Protein AF-A0A8J5MRP4-F1 (afdb_monomer_lite)

Secondary structure (DSSP, 8-state):
--HHHHHHHHHHHHH-PPP----HHHHHHHHHHHHHHHHHHHHT--TT--S-GGGPPPHHHHHHHHHHHT-SSS--TTSTTSTTHHHHHHHHHHHHHHHHHHHHHHTTPPPPPPP-TT-SSGGGSS-TTTS----GGGTTS-HHHHHHHHHS--------TT-HHHHHHHHHHHHHHHHT-SGGGT-

Sequence (187 aa):
MIVPLLHQWTKANALFKPPVINQCRTIELKLTKLWHKAVREKNNSHIDCGCPREKKIPVLELEFIKAQRTKAEGQGSMQMGSIDYSETKKQIANAKKREQIREREQKKKMKIPPINVNATKLSELVDLSLEVLEPPLTTSLTSQELRNLKETPMQVPKWLSHTQSVERCVKMVTEAAGHVYSHERRE

Structure (mmCIF, N/CA/C/O backbone):
data_AF-A0A8J5MRP4-F1
#
_entry.id   AF-A0A8J5MRP4-F1
#
loop_
_atom_site.group_PDB
_atom_site.id
_atom_site.type_symbol
_atom_site.label_atom_id
_atom_site.label_alt_id
_atom_site.label_comp_id
_atom_site.label_asym_id
_atom_site.label_entity_id
_atom_site.label_seq_id
_atom_site.pdbx_PDB_ins_code
_atom_site.Cartn_x
_atom_site.Cartn_y
_atom_site.Cartn_z
_atom_site.occupancy
_atom_site.B_iso_or_equiv
_atom_site.auth_seq_id
_atom_site.auth_comp_id
_atom_site.auth_asym_id
_atom_site.auth_atom_id
_atom_site.pdbx_PDB_model_num
ATOM 1 N N . MET A 1 1 ? 28.671 67.606 -38.713 1.00 53.88 1 MET A N 1
ATOM 2 C CA . MET A 1 1 ? 28.100 66.779 -39.804 1.00 53.88 1 MET A CA 1
ATOM 3 C C . MET A 1 1 ? 28.978 65.546 -40.087 1.00 53.88 1 MET A C 1
ATOM 5 O O .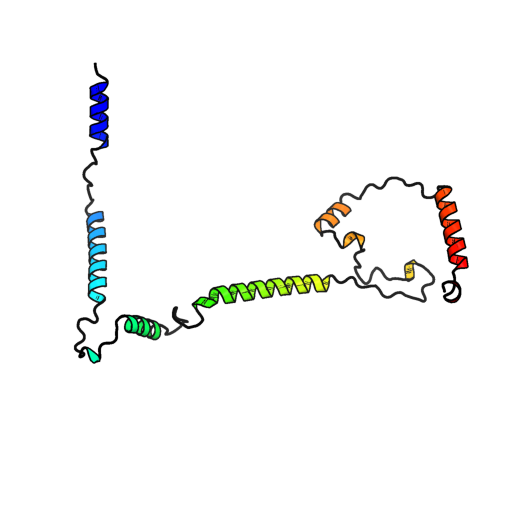 MET A 1 1 ? 29.496 65.416 -41.182 1.00 53.88 1 MET A O 1
ATOM 9 N N . ILE A 1 2 ? 29.187 64.647 -39.113 1.00 56.72 2 ILE A N 1
ATOM 10 C CA . ILE A 1 2 ? 30.059 63.449 -39.279 1.00 56.72 2 ILE A CA 1
ATOM 11 C C . ILE A 1 2 ? 29.260 62.136 -39.124 1.00 56.72 2 ILE A C 1
ATOM 13 O O . ILE A 1 2 ? 29.598 61.106 -39.700 1.00 56.72 2 ILE A O 1
ATOM 17 N N . VAL A 1 3 ? 28.128 62.191 -38.419 1.00 60.16 3 VAL A N 1
ATOM 18 C CA . VAL A 1 3 ? 27.268 61.040 -38.093 1.00 60.16 3 VAL A CA 1
ATOM 19 C C . VAL A 1 3 ? 26.631 60.337 -39.313 1.00 60.16 3 VAL A C 1
ATOM 21 O O . VAL A 1 3 ? 26.595 59.105 -39.311 1.00 60.16 3 VAL A O 1
ATOM 24 N N . PRO A 1 4 ? 26.176 61.032 -40.382 1.00 70.31 4 PRO A N 1
ATOM 25 C CA . PRO A 1 4 ? 25.504 60.361 -41.505 1.00 70.31 4 PRO A CA 1
ATOM 26 C C . PRO A 1 4 ? 26.438 59.448 -42.311 1.00 70.31 4 PRO A C 1
ATOM 28 O O . PRO A 1 4 ? 26.038 58.368 -42.743 1.00 70.31 4 PRO A O 1
ATOM 31 N N . LEU A 1 5 ? 27.698 59.866 -42.470 1.00 70.69 5 LEU A N 1
ATOM 32 C CA . LEU A 1 5 ? 28.721 59.135 -43.221 1.00 70.69 5 LEU A CA 1
ATOM 33 C C . LEU A 1 5 ? 29.123 57.841 -42.510 1.00 70.69 5 LEU A C 1
ATOM 35 O O . LEU A 1 5 ? 29.245 56.802 -43.152 1.00 70.69 5 LEU A O 1
ATOM 39 N N . LEU A 1 6 ? 29.246 57.874 -41.179 1.00 75.38 6 LEU A N 1
ATOM 40 C CA . LEU A 1 6 ? 29.565 56.684 -40.390 1.00 75.38 6 LEU A CA 1
ATOM 41 C C . LEU A 1 6 ? 28.430 55.647 -40.440 1.00 75.38 6 LEU A C 1
ATOM 43 O O . LEU A 1 6 ? 28.687 54.445 -40.525 1.00 75.38 6 LEU A O 1
ATOM 47 N N . HIS A 1 7 ? 27.175 56.107 -40.446 1.00 79.88 7 HIS A N 1
ATOM 48 C CA . HIS A 1 7 ? 26.009 55.232 -40.581 1.00 79.88 7 HIS A CA 1
ATOM 49 C C . HIS A 1 7 ? 25.913 54.593 -41.977 1.00 79.88 7 HIS A C 1
ATOM 51 O O . HIS A 1 7 ? 25.643 53.400 -42.104 1.00 79.88 7 HIS A O 1
ATOM 57 N N . GLN A 1 8 ? 26.190 55.353 -43.041 1.00 78.06 8 GLN A N 1
ATOM 58 C CA . GLN A 1 8 ? 26.244 54.793 -44.395 1.00 78.06 8 GLN A CA 1
ATOM 59 C C . GLN A 1 8 ? 27.413 53.814 -44.568 1.00 78.06 8 GLN A C 1
ATOM 61 O O . GLN A 1 8 ? 27.230 52.749 -45.156 1.00 78.06 8 GLN A O 1
ATOM 66 N N . TRP A 1 9 ? 28.583 54.124 -44.005 1.00 76.06 9 TRP A N 1
ATOM 67 C CA . TRP A 1 9 ? 29.763 53.259 -44.063 1.00 76.06 9 TRP A CA 1
ATOM 68 C C . TRP A 1 9 ? 29.555 51.936 -43.311 1.00 76.06 9 TRP A C 1
ATOM 70 O O . TRP A 1 9 ? 29.844 50.865 -43.841 1.00 76.06 9 TRP A O 1
ATOM 80 N N . THR A 1 10 ? 28.965 51.979 -42.112 1.00 79.62 10 THR A N 1
ATOM 81 C CA . THR A 1 10 ? 28.616 50.764 -41.351 1.00 79.62 10 THR A CA 1
ATOM 82 C C . THR A 1 10 ? 27.557 49.921 -42.058 1.00 79.62 10 THR A C 1
ATOM 84 O O . THR A 1 10 ? 27.693 48.699 -42.111 1.00 79.62 10 THR A O 1
ATOM 87 N N . LYS A 1 11 ? 26.547 50.548 -42.674 1.00 81.00 11 LYS A N 1
ATOM 88 C CA . LYS A 1 11 ? 25.527 49.845 -43.466 1.00 81.00 11 LYS A CA 1
ATOM 89 C C . LYS A 1 11 ? 26.111 49.174 -44.716 1.00 81.00 11 LYS A C 1
ATOM 91 O O . LYS A 1 11 ? 25.724 48.052 -45.032 1.00 81.00 11 LYS A O 1
ATOM 96 N N . ALA A 1 12 ? 27.052 49.826 -45.402 1.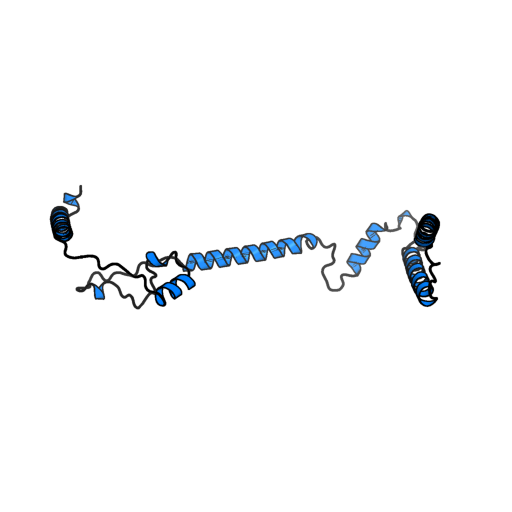00 74.00 12 ALA A N 1
ATOM 97 C CA . ALA A 1 12 ? 27.744 49.255 -46.557 1.00 74.00 12 ALA A CA 1
ATOM 98 C C . ALA A 1 12 ? 28.665 48.087 -46.157 1.00 74.00 12 ALA A C 1
ATOM 100 O O . ALA A 1 12 ? 28.636 47.034 -46.793 1.00 74.00 12 ALA A O 1
ATOM 101 N N . ASN A 1 13 ? 29.407 48.223 -45.054 1.00 73.38 13 ASN A N 1
ATOM 102 C CA . ASN A 1 13 ? 30.272 47.158 -44.542 1.00 73.38 13 ASN A CA 1
ATOM 103 C C . ASN A 1 13 ? 29.494 45.958 -43.991 1.00 73.38 13 ASN A C 1
ATOM 105 O O . ASN A 1 13 ? 29.954 44.830 -44.131 1.00 73.38 13 ASN A O 1
ATOM 109 N N . ALA A 1 14 ? 28.299 46.161 -43.426 1.00 76.25 14 ALA A N 1
ATOM 110 C CA . ALA A 1 14 ? 27.443 45.064 -42.967 1.00 76.25 14 ALA A CA 1
ATOM 111 C C . ALA A 1 14 ? 26.999 44.127 -44.109 1.00 76.25 14 ALA A C 1
ATOM 113 O O . ALA A 1 14 ? 26.704 42.955 -43.875 1.00 76.25 14 ALA A O 1
ATOM 114 N N . LEU A 1 15 ? 26.961 44.629 -45.348 1.00 73.75 15 LEU A N 1
ATOM 115 C CA . LEU A 1 15 ? 26.640 43.844 -46.543 1.00 73.75 15 LEU A CA 1
ATOM 116 C C . LEU A 1 15 ? 27.879 43.202 -47.182 1.00 73.75 15 LEU A C 1
ATOM 118 O O . LEU A 1 15 ? 27.740 42.305 -48.018 1.00 73.75 15 LEU A O 1
ATOM 122 N N . PHE A 1 16 ? 29.081 43.622 -46.782 1.00 64.56 16 PHE A N 1
ATOM 123 C CA . PHE A 1 16 ? 30.330 43.083 -47.295 1.00 64.56 16 PHE A CA 1
ATOM 124 C C . PHE A 1 16 ? 30.614 41.728 -46.641 1.00 64.56 16 PHE A C 1
ATOM 126 O O . PHE A 1 16 ? 31.245 41.619 -45.591 1.00 64.56 16 PHE A O 1
ATOM 133 N N . LYS A 1 17 ? 30.120 40.655 -47.262 1.00 72.12 17 LYS A N 1
ATOM 134 C CA . LYS A 1 17 ? 30.532 39.296 -46.901 1.00 72.12 17 LYS A CA 1
ATOM 135 C C . LYS A 1 17 ? 31.957 39.102 -47.424 1.00 72.12 17 LYS A C 1
ATOM 137 O O . LYS A 1 17 ? 32.148 39.246 -48.634 1.00 72.12 17 LYS A O 1
ATOM 142 N N . PRO A 1 18 ? 32.953 38.786 -46.573 1.00 61.22 18 PRO A N 1
ATOM 143 C CA . PRO A 1 18 ? 34.277 38.463 -47.080 1.00 61.22 18 PRO A CA 1
ATOM 144 C C . PRO A 1 18 ? 34.143 37.300 -48.073 1.00 61.22 18 PRO A C 1
ATOM 146 O O . PRO A 1 18 ? 33.301 36.416 -47.859 1.00 61.22 18 PRO A O 1
ATOM 149 N N . PRO A 1 19 ? 34.922 37.288 -49.169 1.00 66.19 19 PRO A N 1
ATOM 150 C CA . PRO A 1 19 ? 34.905 36.161 -50.087 1.00 66.19 19 PRO A CA 1
ATOM 151 C C . PRO A 1 19 ? 35.158 34.888 -49.281 1.00 66.19 19 PRO A C 1
ATOM 153 O O . PRO A 1 19 ? 36.043 34.848 -48.426 1.00 66.19 19 PRO A O 1
ATOM 156 N N . VAL A 1 20 ? 34.343 33.856 -49.507 1.00 63.44 20 VAL A N 1
ATOM 157 C CA . VAL A 1 20 ? 34.511 32.574 -48.821 1.00 63.44 20 VAL A CA 1
ATOM 158 C C . VAL A 1 20 ? 35.821 31.971 -49.315 1.00 63.44 20 VAL A C 1
ATOM 160 O O . VAL A 1 20 ? 35.861 31.330 -50.365 1.00 63.44 20 VAL A O 1
ATOM 163 N N . ILE A 1 21 ? 36.900 32.192 -48.565 1.00 63.19 21 ILE A N 1
ATOM 164 C CA . ILE A 1 21 ? 38.192 31.557 -48.806 1.00 63.19 21 ILE A CA 1
ATOM 165 C C . ILE A 1 21 ? 38.018 30.090 -48.409 1.00 63.19 21 ILE A C 1
ATOM 167 O O . ILE A 1 21 ? 38.220 29.694 -47.260 1.00 63.19 21 ILE A O 1
ATOM 171 N N . ASN A 1 22 ? 37.551 29.270 -49.352 1.00 61.72 22 ASN A N 1
ATOM 172 C CA . ASN A 1 22 ? 37.527 27.829 -49.165 1.00 61.72 22 ASN A CA 1
ATOM 173 C C . ASN A 1 22 ? 38.986 27.360 -49.133 1.00 61.72 22 ASN A C 1
ATOM 175 O O . ASN A 1 22 ? 39.655 27.332 -50.161 1.00 61.72 22 ASN A O 1
ATOM 179 N N . GLN A 1 23 ? 39.480 27.002 -47.951 1.00 68.00 23 GLN A N 1
ATOM 180 C CA . GLN A 1 23 ? 40.780 26.348 -47.812 1.00 68.00 23 GLN A CA 1
ATOM 181 C C . GLN A 1 23 ? 40.807 25.081 -48.688 1.00 68.00 23 GLN A C 1
ATOM 183 O O . GLN A 1 23 ? 39.786 24.392 -48.777 1.00 68.00 23 GLN A O 1
ATOM 188 N N . CYS A 1 24 ? 41.951 24.746 -49.302 1.00 65.69 24 CYS A N 1
ATOM 189 C CA . CYS A 1 24 ? 42.078 23.593 -50.212 1.00 65.69 24 CYS A CA 1
ATOM 190 C C . CYS A 1 24 ? 41.481 22.305 -49.623 1.00 65.69 24 CYS A C 1
ATOM 192 O O . CYS A 1 24 ? 40.701 21.624 -50.284 1.00 65.69 24 CYS A O 1
ATOM 194 N N . ARG A 1 25 ? 41.718 22.052 -48.329 1.00 63.66 25 ARG A N 1
ATOM 195 C CA . ARG A 1 25 ? 41.177 20.896 -47.595 1.00 63.66 25 ARG A CA 1
ATOM 196 C C . ARG A 1 25 ? 39.643 20.823 -47.612 1.00 63.66 25 ARG A C 1
ATOM 198 O O . ARG A 1 25 ? 39.061 19.745 -47.700 1.00 63.66 25 ARG A O 1
ATOM 205 N N . THR A 1 26 ? 38.961 21.965 -47.552 1.00 71.19 26 THR A N 1
ATOM 206 C CA . THR A 1 26 ? 37.492 22.046 -47.592 1.00 71.19 26 THR A CA 1
ATOM 207 C C . THR A 1 26 ? 36.954 21.802 -49.003 1.00 71.19 26 THR A C 1
ATOM 209 O O . THR A 1 26 ? 35.873 21.233 -49.157 1.00 71.19 26 THR A O 1
ATOM 212 N N . ILE A 1 27 ? 37.702 22.204 -50.035 1.00 76.94 27 ILE A N 1
ATOM 213 C CA . ILE A 1 27 ? 37.362 21.947 -51.442 1.00 76.94 27 ILE A CA 1
ATOM 214 C C . ILE A 1 27 ? 37.519 20.457 -51.752 1.00 76.94 27 ILE A C 1
ATOM 216 O O . ILE A 1 27 ? 36.592 19.855 -52.285 1.00 76.94 27 ILE A O 1
ATOM 220 N N . GLU A 1 28 ? 38.625 19.839 -51.338 1.00 73.75 28 GLU A N 1
ATOM 221 C CA . GLU A 1 28 ? 38.871 18.400 -51.501 1.00 73.75 28 GLU A CA 1
ATOM 222 C C . GLU A 1 28 ? 37.796 17.551 -50.814 1.00 73.75 28 GLU A C 1
ATOM 224 O O . GLU A 1 28 ? 37.274 16.602 -51.400 1.00 73.75 28 GLU A O 1
ATOM 229 N N . LEU A 1 29 ? 37.375 17.924 -49.601 1.00 78.75 29 LEU A N 1
ATOM 230 C CA . LEU A 1 29 ? 36.274 17.250 -48.903 1.00 78.75 29 LEU A CA 1
ATOM 231 C C . LEU A 1 29 ? 34.926 17.400 -49.626 1.00 78.75 29 LEU A C 1
ATOM 233 O O . LEU A 1 29 ? 34.105 16.482 -49.613 1.00 78.75 29 LEU A O 1
ATOM 237 N N . LYS A 1 30 ? 34.665 18.550 -50.256 1.00 82.19 30 LYS A N 1
ATOM 238 C CA . LYS A 1 30 ? 33.450 18.756 -51.060 1.00 82.19 30 LYS A CA 1
ATOM 239 C C . LYS A 1 30 ? 33.511 17.963 -52.367 1.00 82.19 30 LYS A C 1
ATOM 241 O O . LYS A 1 30 ? 32.522 17.325 -52.720 1.00 82.19 30 LYS A O 1
ATOM 246 N N . LEU A 1 31 ? 34.665 17.945 -53.035 1.00 84.88 31 LEU A N 1
ATOM 247 C CA . LEU A 1 31 ? 34.905 17.177 -54.258 1.00 84.88 31 LEU A CA 1
ATOM 248 C C . LEU A 1 31 ? 34.790 15.676 -54.012 1.00 84.88 31 LEU A C 1
ATOM 250 O O . LEU A 1 31 ? 34.077 15.004 -54.742 1.00 84.88 31 LEU A O 1
ATOM 254 N N . THR A 1 32 ? 35.400 15.150 -52.951 1.00 83.88 32 THR A N 1
ATOM 255 C CA . THR A 1 32 ? 35.289 13.728 -52.584 1.00 83.88 32 THR A CA 1
ATOM 256 C C . THR A 1 32 ? 33.854 13.337 -52.238 1.00 83.88 32 THR A C 1
ATOM 258 O O . THR A 1 32 ? 33.383 12.285 -52.666 1.00 83.88 32 THR A O 1
ATOM 261 N N . LYS A 1 33 ? 33.101 14.192 -51.531 1.00 83.00 33 LYS A N 1
ATOM 262 C CA . LYS A 1 33 ? 31.667 13.964 -51.277 1.00 83.00 33 LYS A CA 1
ATOM 263 C C . LYS A 1 33 ? 30.841 13.953 -52.562 1.00 83.00 33 LYS A C 1
ATOM 265 O O . LYS A 1 33 ? 30.003 13.067 -52.722 1.00 83.00 33 LYS A O 1
ATOM 270 N N . LEU A 1 34 ? 31.074 14.905 -53.466 1.00 83.69 34 LEU A N 1
ATOM 271 C CA . LEU A 1 34 ? 30.411 14.956 -54.772 1.00 83.69 34 LEU A CA 1
ATOM 272 C C . LEU A 1 34 ? 30.787 13.751 -55.638 1.00 83.69 34 LEU A C 1
ATOM 274 O O . LEU A 1 34 ? 29.906 13.147 -56.238 1.00 83.69 34 LEU A O 1
ATOM 278 N N . TRP A 1 35 ? 32.054 13.337 -55.622 1.00 82.69 35 TRP A N 1
ATOM 279 C CA . TRP A 1 35 ? 32.538 12.153 -56.325 1.00 82.69 35 TRP A CA 1
ATOM 280 C C . TRP A 1 35 ? 31.891 10.878 -55.787 1.00 82.69 35 TRP A C 1
ATOM 282 O O . TRP A 1 35 ? 31.320 10.115 -56.553 1.00 82.69 35 TRP A O 1
ATOM 292 N N . HIS A 1 36 ? 31.854 10.669 -54.468 1.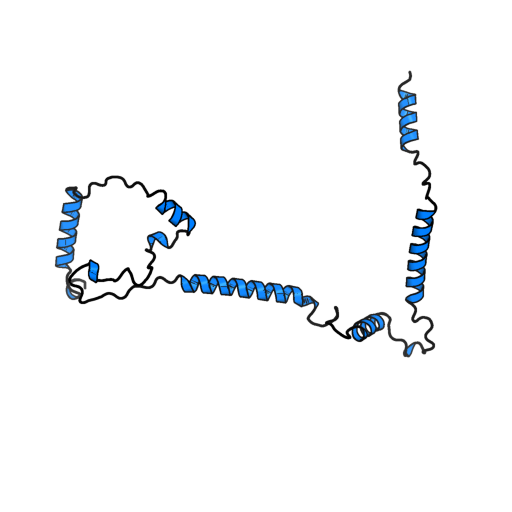00 78.56 36 HIS A N 1
ATOM 293 C CA . HIS A 1 36 ? 31.156 9.524 -53.868 1.00 78.56 36 HIS A CA 1
ATOM 294 C C . HIS A 1 36 ? 29.641 9.547 -54.092 1.00 78.56 36 HIS A C 1
ATOM 296 O O . HIS A 1 36 ? 29.002 8.493 -54.053 1.00 78.56 36 HIS A O 1
ATOM 302 N N . LYS A 1 37 ? 29.042 10.728 -54.276 1.00 76.56 37 LYS A N 1
ATOM 303 C CA . LYS A 1 37 ? 27.631 10.862 -54.647 1.00 76.56 37 LYS A CA 1
ATOM 304 C C . LYS A 1 37 ? 27.420 10.463 -56.110 1.00 76.56 37 LYS A C 1
ATOM 306 O O . LYS A 1 37 ? 26.603 9.589 -56.366 1.00 76.56 37 LYS A O 1
ATOM 311 N N . ALA A 1 38 ? 28.227 10.993 -57.026 1.00 71.75 38 ALA A N 1
ATOM 312 C CA . ALA A 1 38 ? 28.189 10.649 -58.446 1.00 71.75 38 ALA A CA 1
ATOM 313 C C . ALA A 1 38 ? 28.513 9.166 -58.699 1.00 71.75 38 ALA A C 1
ATOM 315 O O . ALA A 1 38 ? 27.850 8.516 -59.499 1.00 71.75 38 ALA A O 1
ATOM 316 N N . VAL A 1 39 ? 29.481 8.593 -57.976 1.00 70.56 39 VAL A N 1
ATOM 317 C CA . VAL A 1 39 ? 29.803 7.157 -58.025 1.00 70.56 39 VAL A CA 1
ATOM 318 C C . VAL A 1 39 ? 28.646 6.318 -57.483 1.00 70.56 39 VAL A C 1
ATOM 320 O O . VAL A 1 39 ? 28.345 5.280 -58.057 1.00 70.56 39 VAL A O 1
ATOM 323 N N . ARG A 1 40 ? 27.946 6.755 -56.426 1.00 61.19 40 ARG A N 1
ATOM 324 C CA . ARG A 1 40 ? 26.736 6.064 -55.941 1.00 61.19 40 ARG A CA 1
ATOM 325 C C . ARG A 1 40 ? 25.588 6.123 -56.940 1.00 61.19 40 ARG A C 1
ATOM 327 O O . ARG A 1 40 ? 24.934 5.110 -57.143 1.00 61.19 40 ARG A O 1
ATOM 334 N N . GLU A 1 41 ? 25.371 7.269 -57.577 1.00 62.91 41 GLU A N 1
ATOM 335 C CA . GLU A 1 41 ? 24.352 7.432 -58.619 1.00 62.91 41 GLU A CA 1
ATOM 336 C C . GLU A 1 41 ? 24.694 6.601 -59.866 1.00 62.91 41 GLU A C 1
ATOM 338 O O . GLU A 1 41 ? 23.825 5.914 -60.400 1.00 62.91 41 GLU A O 1
ATOM 343 N N . LYS A 1 42 ? 25.975 6.544 -60.262 1.00 57.69 42 LYS A N 1
ATOM 344 C CA . LYS A 1 42 ? 26.460 5.681 -61.348 1.00 57.69 42 LYS A CA 1
ATOM 345 C C . LYS A 1 42 ? 26.388 4.195 -60.989 1.00 57.69 42 LYS A C 1
ATOM 347 O O . LYS A 1 42 ? 26.048 3.394 -61.847 1.00 57.69 42 LYS A O 1
ATOM 352 N N . ASN A 1 43 ? 26.639 3.810 -59.738 1.00 54.00 43 ASN A N 1
ATOM 353 C CA . ASN A 1 43 ? 26.560 2.417 -59.274 1.00 54.00 43 ASN A CA 1
ATOM 354 C C . ASN A 1 43 ? 25.132 1.966 -58.934 1.00 54.00 43 ASN A C 1
ATOM 356 O O . ASN A 1 43 ? 24.920 0.790 -58.642 1.00 54.00 43 ASN A O 1
ATOM 360 N N . ASN A 1 44 ? 24.138 2.856 -59.034 1.00 53.09 44 ASN A N 1
ATOM 361 C CA . ASN A 1 44 ? 22.723 2.485 -58.988 1.00 53.09 44 ASN A CA 1
ATOM 362 C C . ASN A 1 44 ? 22.230 1.890 -60.320 1.00 53.09 44 ASN A C 1
ATOM 364 O O . ASN A 1 44 ? 21.034 1.814 -60.598 1.00 53.09 44 ASN A O 1
ATOM 368 N N . SER A 1 45 ? 23.173 1.467 -61.160 1.00 53.00 45 SER A N 1
ATOM 369 C CA . SER A 1 45 ? 22.933 0.992 -62.497 1.00 53.00 45 SER A CA 1
ATOM 370 C C . SER A 1 45 ? 23.110 -0.520 -62.599 1.00 53.00 45 SER A C 1
ATOM 372 O O . SER A 1 45 ? 24.175 -1.069 -62.846 1.00 53.00 45 SER A O 1
ATOM 374 N N . HIS A 1 46 ? 21.977 -1.202 -62.579 1.00 53.34 46 HIS A N 1
ATOM 375 C CA . HIS A 1 46 ? 21.788 -2.356 -63.452 1.00 53.34 46 HIS A CA 1
ATOM 376 C C . HIS A 1 46 ? 21.497 -1.884 -64.902 1.00 53.34 46 HIS A C 1
ATOM 378 O O . HIS A 1 46 ? 20.690 -2.485 -65.615 1.00 53.34 46 HIS A O 1
ATOM 384 N N . ILE A 1 47 ? 22.098 -0.757 -65.326 1.00 54.19 47 ILE A N 1
ATOM 385 C CA . ILE A 1 47 ? 21.897 -0.159 -66.658 1.00 54.19 47 ILE A CA 1
ATOM 386 C C . ILE A 1 47 ? 22.650 -0.987 -67.712 1.00 54.19 47 ILE A C 1
ATOM 388 O O . ILE A 1 47 ? 22.110 -1.168 -68.798 1.00 54.19 47 ILE A O 1
ATOM 392 N N . ASP A 1 48 ? 23.761 -1.638 -67.342 1.00 53.81 48 ASP A N 1
ATOM 393 C CA . ASP A 1 48 ? 24.595 -2.448 -68.249 1.00 53.81 48 ASP A CA 1
ATOM 394 C C . ASP A 1 48 ? 24.392 -3.969 -68.121 1.00 53.81 48 ASP A C 1
ATOM 396 O O . ASP A 1 48 ? 25.287 -4.758 -68.420 1.00 53.81 48 ASP A O 1
ATOM 400 N N . CYS A 1 49 ? 23.211 -4.440 -67.700 1.00 63.09 49 CYS A N 1
ATOM 401 C CA . CYS A 1 49 ? 22.888 -5.849 -67.939 1.00 63.09 49 CYS A CA 1
ATOM 402 C C . CYS A 1 49 ? 22.411 -6.030 -69.388 1.00 63.09 49 CYS A C 1
ATOM 404 O O . CYS A 1 49 ? 21.488 -5.344 -69.846 1.00 63.09 49 CYS A O 1
ATOM 406 N N . GLY A 1 50 ? 23.005 -6.996 -70.093 1.00 66.50 50 GLY A N 1
ATOM 407 C CA . GLY A 1 50 ? 22.644 -7.363 -71.468 1.00 66.50 50 GLY A CA 1
ATOM 408 C C . GLY A 1 50 ? 21.319 -8.125 -71.598 1.00 66.50 50 GLY A C 1
ATOM 409 O O . GLY A 1 50 ? 21.044 -8.701 -72.646 1.00 66.50 50 GLY A O 1
ATOM 410 N N . CYS A 1 51 ? 20.499 -8.185 -70.543 1.00 71.75 51 CYS A N 1
ATOM 411 C CA . CYS A 1 51 ? 19.215 -8.877 -70.607 1.00 71.75 51 CYS A CA 1
ATOM 412 C C . CYS A 1 51 ? 18.193 -8.045 -71.403 1.00 71.75 51 CYS A C 1
ATOM 414 O O . CYS A 1 51 ? 18.130 -6.822 -71.221 1.00 71.75 51 CYS A O 1
ATOM 416 N N . PRO A 1 52 ? 17.345 -8.684 -72.231 1.00 73.38 52 PRO A N 1
ATOM 417 C CA . PRO A 1 52 ? 16.233 -8.002 -72.886 1.00 73.38 52 PRO A CA 1
ATOM 418 C C . PRO A 1 52 ? 15.292 -7.387 -71.843 1.00 73.38 52 PRO A C 1
ATOM 420 O O . PRO A 1 52 ? 15.142 -7.915 -70.739 1.00 73.38 52 PRO A O 1
ATOM 423 N N . ARG A 1 53 ? 14.665 -6.256 -72.192 1.00 66.00 53 ARG A N 1
ATOM 424 C CA . ARG A 1 53 ? 13.879 -5.410 -71.272 1.00 66.00 53 ARG A CA 1
ATOM 425 C C . ARG A 1 53 ? 12.793 -6.182 -70.516 1.00 66.00 53 ARG A C 1
ATOM 427 O O . ARG A 1 53 ? 12.588 -5.920 -69.340 1.00 66.00 53 ARG A O 1
ATOM 434 N N . GLU A 1 54 ? 12.168 -7.156 -71.166 1.00 75.12 54 GLU A N 1
ATOM 435 C CA . GLU A 1 54 ? 11.111 -8.015 -70.610 1.00 75.12 54 GLU A CA 1
ATOM 436 C C . GLU A 1 54 ? 11.592 -8.928 -69.473 1.00 75.12 54 GLU A C 1
ATOM 438 O O . GLU A 1 54 ? 10.798 -9.366 -68.651 1.00 75.12 54 GLU A O 1
ATOM 443 N N . LYS A 1 55 ? 12.901 -9.198 -69.402 1.00 74.62 55 LYS A N 1
ATOM 444 C CA . LYS A 1 55 ? 13.525 -10.024 -68.358 1.00 74.62 55 LYS A CA 1
ATOM 445 C C . LYS A 1 55 ? 14.245 -9.189 -67.296 1.00 74.62 55 LYS A C 1
ATOM 447 O O . LYS A 1 55 ? 14.896 -9.754 -66.419 1.00 74.62 55 LYS A O 1
ATOM 452 N N . LYS A 1 56 ? 14.188 -7.853 -67.380 1.00 75.69 56 LYS A N 1
ATOM 453 C CA . LYS A 1 56 ? 14.809 -6.976 -66.381 1.00 75.69 56 LYS A CA 1
ATOM 454 C C . LYS A 1 56 ? 13.906 -6.891 -65.156 1.00 75.69 56 LYS A C 1
ATOM 456 O O . LYS A 1 56 ? 12.752 -6.489 -65.256 1.00 75.69 56 LYS A O 1
ATOM 461 N N . ILE A 1 57 ? 14.464 -7.238 -64.000 1.00 71.56 57 ILE A N 1
ATOM 462 C CA . ILE A 1 57 ? 13.779 -7.104 -62.715 1.00 71.56 57 ILE A CA 1
ATOM 463 C C . ILE A 1 57 ? 13.571 -5.605 -62.431 1.00 71.56 57 ILE A C 1
ATOM 465 O O . ILE A 1 57 ? 14.538 -4.837 -62.522 1.00 71.56 57 ILE A O 1
ATOM 469 N N . PRO A 1 58 ? 12.348 -5.165 -62.091 1.00 77.38 58 PRO A N 1
ATOM 470 C CA . PRO A 1 58 ? 12.079 -3.795 -61.669 1.00 77.38 58 PRO A CA 1
ATOM 471 C C . PRO A 1 58 ? 12.974 -3.358 -60.500 1.00 77.38 58 PRO A C 1
ATOM 473 O O . PRO A 1 58 ? 13.275 -4.138 -59.599 1.00 77.38 58 PRO A O 1
ATOM 476 N N . VAL A 1 59 ? 13.375 -2.083 -60.476 1.00 69.19 59 VAL A N 1
ATOM 477 C CA . VAL A 1 59 ? 14.316 -1.547 -59.468 1.00 69.19 59 VAL A CA 1
ATOM 478 C C . VAL A 1 59 ? 13.824 -1.778 -58.031 1.00 69.19 59 VAL A C 1
ATOM 480 O O . VAL A 1 59 ? 14.611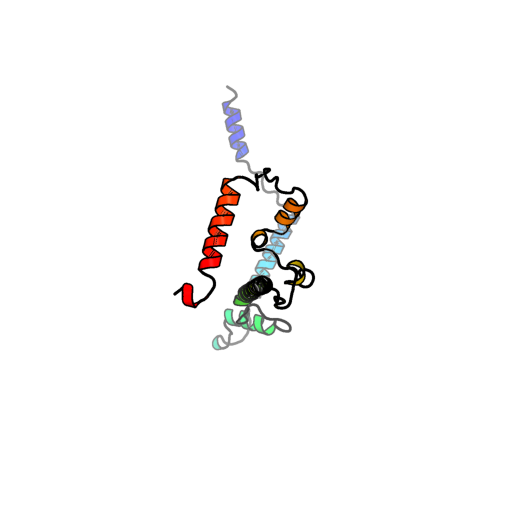 -2.163 -57.170 1.00 69.19 59 VAL A O 1
ATOM 483 N N . LEU A 1 60 ? 12.515 -1.639 -57.797 1.00 66.06 60 LEU A N 1
ATOM 484 C CA . LEU A 1 60 ? 11.886 -1.886 -56.495 1.00 66.06 60 LEU A CA 1
ATOM 485 C C . LEU A 1 60 ? 11.989 -3.359 -56.055 1.00 66.06 60 LEU A C 1
ATOM 487 O O . LEU A 1 60 ? 12.227 -3.648 -54.884 1.00 66.06 60 LEU A O 1
ATOM 491 N N . GLU A 1 61 ? 11.871 -4.305 -56.990 1.00 70.50 61 GLU A N 1
ATOM 492 C CA . GLU A 1 61 ? 12.026 -5.736 -56.698 1.00 70.50 61 GLU A CA 1
ATOM 493 C C . GLU A 1 61 ? 13.489 -6.126 -56.470 1.00 70.50 61 GLU A C 1
ATOM 495 O O . GLU A 1 61 ? 13.774 -7.026 -55.684 1.00 70.50 61 GLU A O 1
ATOM 500 N N . LEU A 1 62 ? 14.442 -5.431 -57.094 1.00 72.56 62 LEU A N 1
ATOM 501 C CA . LEU A 1 62 ? 15.871 -5.639 -56.848 1.00 72.56 62 LEU A CA 1
ATOM 502 C C . LEU A 1 62 ? 16.273 -5.257 -55.422 1.00 72.56 62 LEU A C 1
ATOM 504 O O . LEU A 1 62 ? 17.051 -5.984 -54.803 1.00 72.56 62 LEU A O 1
ATOM 508 N N . GLU A 1 63 ? 15.761 -4.141 -54.900 1.00 70.88 63 GLU A N 1
ATOM 509 C CA . GLU A 1 63 ? 15.981 -3.744 -53.504 1.00 70.88 63 GLU A CA 1
ATOM 510 C C . GLU A 1 63 ? 15.421 -4.793 -52.547 1.00 70.88 63 GLU A C 1
ATOM 512 O O . GLU A 1 63 ? 16.117 -5.221 -51.623 1.00 70.88 63 GLU A O 1
ATOM 517 N N . PHE A 1 64 ? 14.219 -5.294 -52.835 1.00 72.69 64 PHE A N 1
ATOM 518 C CA . PHE A 1 64 ? 13.610 -6.381 -52.083 1.00 72.69 64 PHE A CA 1
ATOM 519 C C . PHE A 1 64 ? 14.441 -7.673 -52.149 1.00 72.69 64 PHE A C 1
ATOM 521 O O . PHE A 1 64 ? 14.770 -8.244 -51.111 1.00 72.69 64 PHE A O 1
ATOM 528 N N . ILE A 1 65 ? 14.856 -8.127 -53.336 1.00 73.81 65 ILE A N 1
ATOM 529 C CA . ILE A 1 65 ? 15.649 -9.357 -53.511 1.00 73.81 65 ILE A CA 1
ATOM 530 C C . ILE A 1 65 ? 17.022 -9.229 -52.842 1.00 73.81 65 ILE A C 1
ATOM 532 O O . ILE A 1 65 ? 17.472 -10.174 -52.190 1.00 73.81 65 ILE A O 1
ATOM 536 N N . LYS A 1 66 ? 17.684 -8.068 -52.949 1.00 71.81 66 LYS A N 1
ATOM 537 C CA . LYS A 1 66 ? 18.930 -7.785 -52.218 1.00 71.81 66 LYS A CA 1
ATOM 538 C C . LYS A 1 66 ? 18.699 -7.874 -50.714 1.00 71.81 66 LYS A C 1
ATOM 540 O O . LYS A 1 66 ? 19.443 -8.583 -50.048 1.00 71.81 66 LYS A O 1
ATOM 545 N N . ALA A 1 67 ? 17.643 -7.236 -50.211 1.00 69.69 67 ALA A N 1
ATOM 546 C CA . ALA A 1 67 ? 17.273 -7.257 -48.801 1.00 69.69 67 ALA A CA 1
ATOM 547 C C . ALA A 1 67 ? 16.860 -8.646 -48.288 1.00 69.69 67 ALA A C 1
ATOM 549 O O . ALA A 1 67 ? 16.919 -8.863 -47.084 1.00 69.69 67 ALA A O 1
ATOM 550 N N . GLN A 1 68 ? 16.435 -9.579 -49.152 1.00 66.75 68 GLN A N 1
ATOM 551 C CA . GLN A 1 68 ? 16.195 -10.988 -48.802 1.00 66.75 68 GLN A CA 1
ATOM 552 C C . GLN A 1 68 ? 17.490 -11.810 -48.803 1.00 66.75 68 GLN A C 1
ATOM 554 O O . GLN A 1 68 ? 17.707 -12.603 -47.893 1.00 66.75 68 GLN A O 1
ATOM 559 N N . ARG A 1 69 ? 18.371 -11.610 -49.794 1.00 69.50 69 ARG A N 1
ATOM 560 C CA . ARG A 1 69 ? 19.644 -12.346 -49.918 1.00 69.50 69 ARG A CA 1
ATOM 561 C C . ARG A 1 69 ? 20.664 -11.971 -48.842 1.00 69.50 69 ARG A C 1
ATOM 563 O O . ARG A 1 69 ? 21.468 -12.812 -48.464 1.00 69.50 69 ARG A O 1
ATOM 570 N N . THR A 1 70 ? 20.630 -10.742 -48.331 1.00 66.19 70 THR A N 1
ATOM 571 C CA . THR A 1 70 ? 21.508 -10.295 -47.236 1.00 66.19 70 THR A CA 1
ATOM 572 C C . THR A 1 70 ? 21.056 -10.758 -45.845 1.00 66.19 70 THR A C 1
ATOM 574 O O . THR A 1 70 ? 21.783 -10.534 -44.881 1.00 66.19 70 THR A O 1
ATOM 577 N N . LYS A 1 71 ? 19.909 -11.447 -45.706 1.00 65.50 71 LYS A N 1
ATOM 578 C CA . LYS A 1 71 ? 19.383 -11.979 -44.427 1.00 65.50 71 LYS A CA 1
ATOM 579 C C . LYS A 1 71 ? 20.107 -13.235 -43.929 1.00 65.50 71 LYS A C 1
ATOM 581 O O . LYS A 1 71 ? 19.477 -14.076 -43.293 1.00 65.50 71 LYS A O 1
ATOM 586 N N . ALA A 1 72 ? 21.396 -13.392 -44.223 1.00 55.28 72 ALA A N 1
ATOM 587 C CA . ALA A 1 72 ? 22.131 -14.611 -43.899 1.00 55.28 72 ALA A CA 1
ATOM 588 C C . ALA A 1 72 ? 22.052 -14.982 -42.403 1.00 55.28 72 ALA A C 1
ATOM 590 O O . ALA A 1 72 ? 22.103 -16.165 -42.095 1.00 55.28 72 ALA A O 1
ATOM 591 N N . GLU A 1 73 ? 21.852 -14.021 -41.483 1.00 53.97 73 GLU A N 1
ATOM 592 C CA . GLU A 1 73 ? 21.846 -14.307 -40.034 1.00 53.97 73 GLU A CA 1
ATOM 593 C C . GLU A 1 73 ? 20.875 -13.447 -39.186 1.00 53.97 73 GLU A C 1
ATOM 595 O O . GLU A 1 73 ? 21.032 -13.345 -37.971 1.00 53.97 73 GLU A O 1
ATOM 600 N N . GLY A 1 74 ? 19.844 -12.813 -39.763 1.00 58.28 74 GLY A N 1
ATOM 601 C CA . GLY A 1 74 ? 18.930 -11.994 -38.951 1.00 58.28 74 GLY A CA 1
ATOM 602 C C . GLY A 1 74 ? 17.696 -11.450 -39.665 1.00 58.28 74 GLY A C 1
ATOM 603 O O . GLY A 1 74 ? 17.719 -11.182 -40.867 1.00 58.28 74 GLY A O 1
ATOM 604 N N . GLN A 1 75 ? 16.610 -11.290 -38.894 1.00 57.09 75 GLN A N 1
ATOM 605 C CA . GLN A 1 75 ? 15.316 -10.747 -39.326 1.00 57.09 75 GLN A CA 1
ATOM 606 C C . GLN A 1 75 ? 15.509 -9.440 -40.105 1.00 57.09 75 GLN A C 1
ATOM 608 O O . GLN A 1 75 ? 15.908 -8.419 -39.548 1.00 57.09 75 GLN A O 1
ATOM 613 N N . GLY A 1 76 ? 15.232 -9.460 -41.408 1.00 60.00 76 GLY A N 1
ATOM 614 C CA . GLY A 1 76 ? 15.333 -8.251 -42.220 1.00 60.00 76 GLY A CA 1
ATOM 615 C C . GLY A 1 76 ? 14.188 -7.282 -41.933 1.00 60.00 76 GLY A C 1
ATOM 616 O O . GLY A 1 76 ? 13.070 -7.694 -41.624 1.00 60.00 76 GLY A O 1
ATOM 617 N N . SER A 1 77 ? 14.456 -5.989 -42.104 1.00 56.75 77 SER A N 1
ATOM 618 C CA . SER A 1 77 ? 13.504 -4.897 -41.848 1.00 56.75 77 SER A CA 1
ATOM 619 C C . SER A 1 77 ? 12.153 -5.070 -42.554 1.00 56.75 77 SER A C 1
ATOM 621 O O . SER A 1 77 ? 11.134 -4.666 -42.007 1.00 56.75 77 SER A O 1
ATOM 623 N N . MET A 1 78 ? 12.124 -5.722 -43.720 1.00 58.28 78 MET A N 1
ATOM 624 C CA . MET A 1 78 ? 10.916 -5.965 -44.524 1.00 58.28 78 MET A CA 1
ATOM 625 C C . MET A 1 78 ? 10.206 -7.301 -44.223 1.00 58.28 78 MET A C 1
ATOM 627 O O . MET A 1 78 ? 9.439 -7.794 -45.047 1.00 58.28 78 MET A O 1
ATOM 631 N N . GLN A 1 79 ? 10.499 -7.957 -43.098 1.00 66.31 79 GLN A N 1
ATOM 632 C CA . GLN A 1 79 ? 9.789 -9.168 -42.682 1.00 66.31 79 GLN A CA 1
ATOM 633 C C . GLN A 1 79 ? 8.433 -8.808 -42.060 1.00 66.31 79 GLN A C 1
ATOM 635 O O . GLN A 1 79 ? 8.364 -7.970 -41.165 1.00 66.31 79 GLN A O 1
ATOM 640 N N . MET A 1 80 ? 7.357 -9.465 -42.501 1.00 56.44 80 MET A N 1
ATOM 641 C CA . MET A 1 80 ? 6.037 -9.336 -41.873 1.00 56.44 80 MET A CA 1
ATOM 642 C C . MET A 1 80 ? 6.154 -9.612 -40.362 1.00 56.44 80 MET A C 1
ATOM 644 O O . MET A 1 80 ? 6.651 -10.667 -39.967 1.00 56.44 80 MET A O 1
ATOM 648 N N . GLY A 1 81 ? 5.762 -8.638 -39.534 1.00 64.81 81 GLY A N 1
ATOM 649 C CA . GLY A 1 81 ? 5.884 -8.666 -38.068 1.00 64.81 81 GLY A CA 1
ATOM 650 C C . GLY A 1 81 ? 7.030 -7.830 -37.470 1.00 64.81 81 GLY A C 1
ATOM 651 O O . GLY A 1 81 ? 7.051 -7.622 -36.258 1.00 64.81 81 GLY A O 1
ATOM 652 N N . SER A 1 82 ? 7.962 -7.301 -38.276 1.00 63.12 82 SER A N 1
ATOM 653 C CA . SER A 1 82 ? 9.034 -6.410 -37.786 1.00 63.12 82 SER A CA 1
ATOM 654 C C . SER A 1 82 ? 8.508 -5.027 -37.372 1.00 63.12 82 SER A C 1
ATOM 656 O O . SER A 1 82 ? 8.966 -4.463 -36.380 1.00 63.12 82 SER A O 1
ATOM 658 N N . ILE A 1 83 ? 7.519 -4.503 -38.104 1.00 66.06 83 ILE A N 1
ATOM 659 C CA . ILE A 1 83 ? 6.869 -3.208 -37.846 1.00 66.06 83 ILE A CA 1
ATOM 660 C C . ILE A 1 83 ? 6.154 -3.234 -36.485 1.00 66.06 83 ILE A C 1
ATOM 662 O O . ILE A 1 83 ? 6.337 -2.335 -35.663 1.00 66.06 83 ILE A O 1
ATOM 666 N N . ASP A 1 84 ? 5.447 -4.329 -36.199 1.00 73.06 84 ASP A N 1
ATOM 667 C CA . ASP A 1 84 ? 4.667 -4.508 -34.968 1.00 73.06 84 ASP A CA 1
ATOM 668 C C . ASP A 1 84 ? 5.503 -4.992 -33.777 1.00 73.06 84 ASP A C 1
ATOM 670 O O . ASP A 1 84 ? 5.004 -5.102 -32.656 1.00 73.06 84 ASP A O 1
ATOM 674 N N . TYR A 1 85 ? 6.793 -5.271 -33.972 1.00 76.69 85 TYR A N 1
ATOM 675 C CA . TYR A 1 85 ? 7.668 -5.785 -32.919 1.00 76.69 85 TYR A CA 1
ATOM 676 C C . TYR A 1 85 ? 7.783 -4.829 -31.726 1.00 76.69 85 TYR A C 1
ATOM 678 O O . TYR A 1 85 ? 7.765 -5.251 -30.565 1.00 76.69 85 TYR A O 1
ATOM 686 N N . SER A 1 86 ? 7.884 -3.526 -32.005 1.00 77.88 86 SER A N 1
ATOM 687 C CA . SER A 1 86 ? 7.986 -2.501 -30.962 1.00 77.88 86 SER A CA 1
ATOM 688 C C . SER A 1 86 ? 6.695 -2.390 -30.142 1.00 77.88 86 SER A C 1
ATOM 690 O O . SER A 1 86 ? 6.754 -2.299 -28.914 1.00 77.88 86 SER A O 1
ATOM 692 N N . GLU A 1 87 ? 5.538 -2.492 -30.796 1.00 83.25 87 GLU A N 1
ATOM 693 C CA . GLU A 1 87 ? 4.229 -2.491 -30.144 1.00 83.25 87 GLU A CA 1
ATOM 694 C C . GLU A 1 87 ? 3.986 -3.781 -29.362 1.00 83.25 87 GLU A C 1
ATOM 696 O O . GLU A 1 87 ? 3.577 -3.735 -28.203 1.00 83.25 87 GLU A O 1
ATOM 701 N N . THR A 1 88 ? 4.360 -4.932 -29.918 1.00 82.81 88 THR A N 1
ATOM 702 C CA . THR A 1 88 ? 4.233 -6.232 -29.245 1.00 82.81 88 THR A CA 1
ATOM 703 C C . THR A 1 88 ? 5.066 -6.262 -27.960 1.00 82.81 88 THR A C 1
ATOM 705 O O . THR A 1 88 ? 4.588 -6.688 -26.908 1.00 82.81 88 THR A O 1
ATOM 708 N N . LYS A 1 89 ? 6.290 -5.715 -27.982 1.00 85.62 89 LYS A N 1
ATOM 709 C CA . LYS A 1 89 ? 7.113 -5.542 -26.773 1.00 85.62 89 LYS A CA 1
ATOM 710 C C . LYS A 1 89 ? 6.440 -4.667 -25.716 1.00 85.62 89 LYS A C 1
ATOM 712 O O . LYS A 1 89 ? 6.441 -5.038 -24.540 1.00 85.62 89 LYS A O 1
ATOM 717 N N . LYS A 1 90 ? 5.861 -3.527 -26.110 1.00 89.44 90 LYS A N 1
ATOM 718 C CA . LYS A 1 90 ? 5.130 -2.640 -25.186 1.00 89.44 90 LYS A CA 1
ATOM 719 C C . LYS A 1 90 ? 3.916 -3.344 -24.585 1.00 89.44 90 LYS A C 1
ATOM 721 O O . LYS A 1 90 ? 3.702 -3.263 -23.376 1.00 89.44 90 LYS A O 1
ATOM 726 N N . GLN A 1 91 ? 3.145 -4.062 -25.399 1.00 87.88 91 GLN A N 1
ATOM 727 C CA . GLN A 1 91 ? 1.968 -4.805 -24.950 1.00 87.88 91 GLN A CA 1
ATOM 728 C C . GLN A 1 91 ? 2.341 -5.896 -23.940 1.00 87.88 91 GLN A C 1
ATOM 730 O O . GLN A 1 91 ? 1.731 -5.963 -22.873 1.00 87.88 91 GLN A O 1
ATOM 735 N N . ILE A 1 92 ? 3.396 -6.675 -24.209 1.00 90.25 92 ILE A N 1
ATOM 736 C CA . ILE A 1 92 ? 3.910 -7.693 -23.278 1.00 90.25 92 ILE A CA 1
ATOM 737 C C . ILE A 1 92 ? 4.363 -7.051 -21.957 1.00 90.25 92 ILE A C 1
ATOM 739 O O . ILE A 1 92 ? 4.037 -7.556 -20.883 1.00 90.25 92 ILE A O 1
ATOM 743 N N . ALA A 1 93 ? 5.087 -5.928 -22.004 1.00 92.25 93 ALA A N 1
ATOM 744 C CA . ALA A 1 93 ? 5.531 -5.229 -20.796 1.00 92.25 93 ALA A CA 1
ATOM 745 C C . ALA A 1 93 ? 4.349 -4.708 -19.957 1.00 92.25 93 ALA A C 1
ATOM 747 O O . ALA A 1 93 ? 4.332 -4.860 -18.734 1.00 92.25 93 ALA A O 1
ATOM 748 N N . ASN A 1 94 ? 3.331 -4.146 -20.612 1.00 91.94 94 ASN A N 1
ATOM 749 C CA . ASN A 1 94 ? 2.115 -3.676 -19.952 1.00 91.94 94 ASN A CA 1
ATOM 750 C C . ASN A 1 94 ? 1.303 -4.829 -19.346 1.00 91.94 94 ASN A C 1
ATOM 752 O O . ASN A 1 94 ? 0.802 -4.690 -18.230 1.00 91.94 94 ASN A O 1
ATOM 756 N N . ALA A 1 95 ? 1.202 -5.967 -20.038 1.00 91.69 95 ALA A N 1
ATOM 757 C CA . ALA A 1 95 ? 0.553 -7.170 -19.521 1.00 91.69 95 ALA A CA 1
ATOM 758 C C . ALA A 1 95 ? 1.258 -7.680 -18.253 1.00 91.69 95 ALA A C 1
ATOM 760 O O . ALA A 1 95 ? 0.605 -7.840 -17.224 1.00 91.69 95 ALA A O 1
ATOM 761 N N . LYS A 1 96 ? 2.595 -7.790 -18.281 1.00 93.38 96 LYS A N 1
ATOM 762 C CA . LYS A 1 96 ? 3.402 -8.162 -17.104 1.00 93.38 96 LYS A CA 1
ATOM 763 C C . LYS A 1 96 ? 3.206 -7.199 -15.933 1.00 93.38 96 LYS A C 1
ATOM 765 O O . LYS A 1 96 ? 3.068 -7.627 -14.793 1.00 93.38 96 LYS A O 1
ATOM 770 N N . LYS A 1 97 ? 3.153 -5.887 -16.193 1.00 91.94 97 LYS A N 1
ATOM 771 C CA . LYS A 1 97 ? 2.913 -4.881 -15.144 1.00 91.94 97 LYS A CA 1
ATOM 772 C C . LYS A 1 97 ? 1.523 -5.033 -14.516 1.00 91.94 97 LYS A C 1
ATOM 774 O O . LYS A 1 97 ? 1.393 -4.928 -13.301 1.00 91.94 97 LYS A O 1
ATOM 779 N N . ARG A 1 98 ? 0.490 -5.296 -15.324 1.00 87.88 98 ARG A N 1
ATOM 780 C CA . ARG A 1 98 ? -0.881 -5.547 -14.841 1.00 87.88 98 ARG A CA 1
ATOM 781 C C . ARG A 1 98 ? -0.967 -6.824 -14.009 1.00 87.88 98 ARG A C 1
ATOM 783 O O . ARG A 1 98 ? -1.636 -6.822 -12.983 1.00 87.88 98 ARG A O 1
ATOM 790 N N . GLU A 1 99 ? -0.276 -7.879 -14.423 1.00 88.12 99 GLU A N 1
ATOM 791 C CA . GLU A 1 99 ? -0.200 -9.142 -13.684 1.00 88.12 99 GLU A CA 1
ATOM 792 C C . GLU A 1 99 ? 0.472 -8.956 -12.317 1.00 88.12 99 GLU A C 1
ATOM 794 O O . GLU A 1 99 ? -0.101 -9.331 -11.301 1.00 88.12 99 GLU A O 1
ATOM 799 N N . GLN A 1 100 ? 1.597 -8.237 -12.257 1.00 84.44 100 GLN A N 1
ATOM 800 C CA . GLN A 1 100 ? 2.260 -7.907 -10.987 1.00 84.44 100 GLN A CA 1
ATOM 801 C C . GLN A 1 100 ? 1.385 -7.071 -10.042 1.00 84.44 100 GLN A C 1
ATOM 803 O O . GLN A 1 100 ? 1.445 -7.247 -8.825 1.00 84.44 100 GLN A O 1
ATOM 808 N N . ILE A 1 101 ? 0.584 -6.141 -10.575 1.00 81.69 101 ILE A N 1
ATOM 809 C CA . ILE A 1 101 ? -0.372 -5.365 -9.769 1.00 81.69 101 ILE A CA 1
ATOM 810 C C . ILE A 1 101 ? -1.452 -6.296 -9.205 1.00 81.69 101 ILE A C 1
ATOM 812 O O . ILE A 1 101 ? -1.690 -6.269 -8.000 1.00 81.69 101 ILE A O 1
ATOM 816 N N . ARG A 1 102 ? -2.027 -7.176 -10.035 1.00 79.25 102 ARG A N 1
ATOM 817 C CA . ARG A 1 102 ? -3.024 -8.166 -9.596 1.00 79.25 102 ARG A CA 1
ATOM 818 C C . ARG A 1 102 ? -2.473 -9.113 -8.535 1.00 79.25 102 ARG A C 1
ATOM 820 O O . ARG A 1 102 ? -3.145 -9.342 -7.540 1.00 79.25 102 ARG A O 1
ATOM 827 N N . GLU A 1 103 ? -1.249 -9.616 -8.686 1.00 76.00 103 GLU A N 1
ATOM 828 C CA . GLU A 1 103 ? -0.610 -10.460 -7.666 1.00 76.00 103 GLU A CA 1
ATOM 829 C C . GLU A 1 103 ? -0.413 -9.721 -6.334 1.00 76.00 103 GLU A C 1
ATOM 831 O O . GLU A 1 103 ? -0.602 -10.305 -5.265 1.00 76.00 103 GLU A O 1
ATOM 836 N N . ARG A 1 104 ? -0.051 -8.430 -6.372 1.00 69.06 104 ARG A N 1
ATOM 837 C CA . ARG A 1 104 ? 0.064 -7.593 -5.164 1.00 69.06 104 ARG A CA 1
ATOM 838 C C . ARG A 1 104 ? -1.290 -7.359 -4.500 1.00 69.06 104 ARG A C 1
ATOM 840 O O . ARG A 1 104 ? -1.371 -7.427 -3.279 1.00 69.06 104 ARG A O 1
ATOM 847 N N . GLU A 1 105 ? -2.336 -7.109 -5.281 1.00 66.81 105 GLU A N 1
ATOM 848 C CA . GLU A 1 105 ? -3.707 -6.959 -4.779 1.00 66.81 105 GLU A CA 1
ATOM 849 C C . GLU A 1 105 ? -4.239 -8.274 -4.197 1.00 66.81 105 GLU A C 1
ATOM 851 O O . GLU A 1 105 ? -4.833 -8.293 -3.121 1.00 66.81 105 GLU A O 1
ATOM 856 N N . GLN A 1 106 ? -3.963 -9.401 -4.852 1.00 62.47 106 GLN A N 1
ATOM 857 C CA . GLN A 1 106 ? -4.406 -10.719 -4.410 1.00 62.47 106 GLN A CA 1
ATOM 858 C C . GLN A 1 106 ? -3.706 -11.166 -3.117 1.00 62.47 106 GLN A C 1
ATOM 860 O O . GLN A 1 106 ? -4.323 -11.852 -2.303 1.00 62.47 106 GLN A O 1
ATOM 865 N N . LYS A 1 107 ? -2.466 -10.715 -2.880 1.00 59.09 107 LYS A N 1
ATOM 866 C CA . LYS A 1 107 ? -1.736 -10.904 -1.613 1.00 59.09 107 LYS A CA 1
ATOM 867 C C . LYS A 1 107 ? -2.238 -10.020 -0.460 1.00 59.09 107 LYS A C 1
ATOM 869 O O . LYS A 1 107 ? -1.884 -10.296 0.679 1.00 59.09 107 LYS A O 1
ATOM 874 N N . LYS A 1 108 ? -3.075 -9.006 -0.718 1.00 59.66 108 LYS A N 1
ATOM 875 C CA . LYS A 1 108 ? -3.630 -8.086 0.298 1.00 59.66 108 LYS A CA 1
ATOM 876 C C . LYS A 1 108 ? -5.067 -8.413 0.726 1.00 59.66 108 LYS A C 1
ATOM 878 O O . LYS A 1 108 ? -5.791 -7.539 1.195 1.00 59.66 108 LYS A O 1
ATOM 883 N N . LYS A 1 109 ? -5.529 -9.652 0.563 1.00 62.72 109 LYS A N 1
ATOM 884 C CA . LYS A 1 109 ? -6.837 -10.038 1.112 1.00 62.72 109 LYS A CA 1
ATOM 885 C C . LYS A 1 109 ? -6.712 -10.225 2.624 1.00 62.72 109 LYS A C 1
ATOM 887 O O . LYS A 1 109 ? -5.897 -11.032 3.066 1.00 62.72 109 LYS A O 1
ATOM 892 N N . MET A 1 110 ? -7.514 -9.487 3.396 1.00 63.31 110 MET A N 1
ATOM 893 C CA . MET A 1 110 ? -7.629 -9.683 4.843 1.00 63.31 110 MET A CA 1
ATOM 894 C C . MET A 1 110 ? -8.034 -11.131 5.117 1.00 63.31 110 MET A C 1
ATOM 896 O O . MET A 1 110 ? -9.064 -11.596 4.625 1.00 63.31 110 MET A O 1
ATOM 900 N N . LYS A 1 111 ? -7.216 -11.846 5.884 1.00 70.56 111 LYS A N 1
ATOM 901 C CA . LYS A 1 111 ? -7.565 -13.169 6.390 1.00 70.56 111 LYS A CA 1
ATOM 902 C C . LYS A 1 111 ? -8.250 -13.003 7.735 1.00 70.56 111 LYS A C 1
ATOM 904 O O . LYS A 1 111 ? -7.765 -12.264 8.581 1.00 70.56 111 LYS A O 1
ATOM 909 N N . ILE A 1 112 ? -9.382 -13.665 7.924 1.00 74.25 112 ILE A N 1
ATOM 910 C CA . ILE A 1 112 ? -10.029 -13.712 9.233 1.00 74.25 112 ILE A CA 1
ATOM 911 C C . ILE A 1 112 ? -9.339 -14.840 10.005 1.00 74.25 112 ILE A C 1
ATOM 913 O O . ILE A 1 112 ? -9.350 -15.971 9.511 1.00 74.25 112 ILE A O 1
ATOM 917 N N . PRO A 1 113 ? -8.715 -14.562 11.162 1.00 78.38 113 PRO A N 1
ATOM 918 C CA . PRO A 1 113 ? -8.038 -15.595 11.921 1.00 78.38 113 PRO A CA 1
ATOM 919 C C . PRO A 1 113 ? -9.071 -16.586 12.479 1.00 78.38 113 PRO A C 1
ATOM 921 O O . PRO A 1 113 ? -10.191 -16.185 12.820 1.00 78.38 113 PRO A O 1
ATOM 924 N N . PRO A 1 114 ? -8.726 -17.879 12.571 1.00 82.19 114 PRO A N 1
ATOM 925 C CA . PRO A 1 114 ? -9.620 -18.874 13.144 1.00 82.19 114 PRO A CA 1
ATOM 926 C C . PRO A 1 114 ? -9.878 -18.566 14.626 1.00 82.19 114 PRO A C 1
ATOM 928 O O . PRO A 1 114 ? -8.946 -18.342 15.396 1.00 82.19 114 PRO A O 1
ATOM 931 N N . ILE A 1 115 ? -11.154 -18.560 15.018 1.00 86.56 115 ILE A N 1
ATOM 932 C CA . ILE A 1 115 ? -11.585 -18.316 16.400 1.00 86.56 115 ILE A CA 1
ATOM 933 C C . ILE A 1 115 ? -11.582 -19.627 17.190 1.00 86.56 115 ILE A C 1
ATOM 935 O O . ILE A 1 115 ? -12.168 -20.623 16.762 1.00 86.56 115 ILE A O 1
ATOM 939 N N . ASN A 1 116 ? -10.980 -19.606 18.379 1.00 89.00 116 ASN A N 1
ATOM 940 C CA . ASN A 1 116 ? -11.058 -20.702 19.337 1.00 89.00 116 ASN A CA 1
ATOM 941 C C . ASN A 1 116 ? -12.346 -20.599 20.168 1.00 89.00 116 ASN A C 1
ATOM 943 O O . ASN A 1 116 ? -12.422 -19.853 21.143 1.00 89.00 116 ASN A O 1
ATOM 947 N N . VAL A 1 117 ? -13.359 -21.382 19.796 1.00 89.56 117 VAL A N 1
ATOM 948 C CA . VAL A 1 117 ? -14.667 -21.416 20.479 1.00 89.56 117 VAL A CA 1
ATOM 949 C C . VAL A 1 117 ? -14.612 -21.955 21.912 1.00 89.56 117 VAL A C 1
ATOM 951 O O . VAL A 1 117 ? -15.522 -21.690 22.689 1.00 89.56 117 VAL A O 1
ATOM 954 N N . ASN A 1 118 ? -13.549 -22.674 22.281 1.00 92.00 118 ASN A N 1
ATOM 955 C CA . ASN A 1 118 ? -13.385 -23.261 23.615 1.00 92.00 118 ASN A CA 1
ATOM 956 C C . ASN A 1 118 ? -12.573 -22.366 24.566 1.00 92.00 118 ASN A C 1
ATOM 958 O O . ASN A 1 118 ? -12.278 -22.766 25.693 1.00 92.00 118 ASN A O 1
ATOM 962 N N . ALA A 1 119 ? -12.160 -21.180 24.118 1.00 91.19 119 ALA A N 1
ATOM 963 C CA . ALA A 1 119 ? -11.378 -20.268 24.936 1.00 91.19 119 ALA A CA 1
ATOM 964 C C . ALA A 1 119 ? -12.204 -19.760 26.125 1.00 91.19 119 ALA A C 1
ATOM 966 O O . ALA A 1 119 ? -13.331 -19.291 25.972 1.00 91.19 119 ALA A O 1
ATOM 967 N N . THR A 1 120 ? -11.615 -19.816 27.321 1.00 90.31 120 THR A N 1
ATOM 968 C CA . THR A 1 120 ? -12.270 -19.296 28.537 1.00 90.31 120 THR A CA 1
ATOM 969 C C . THR A 1 120 ? -11.923 -17.822 28.767 1.00 90.31 120 THR A C 1
ATOM 971 O O . THR A 1 120 ? -12.647 -17.098 29.448 1.00 90.31 120 THR A O 1
ATOM 974 N N . LYS A 1 121 ? -10.801 -17.362 28.200 1.00 90.38 121 LYS A N 1
ATOM 975 C CA . LYS A 1 121 ? -10.293 -15.992 28.320 1.00 90.38 121 LYS A CA 1
ATOM 976 C C . LYS A 1 121 ? -10.206 -15.327 26.952 1.00 90.38 121 LYS A C 1
ATOM 978 O O . LYS A 1 121 ? -9.860 -15.964 25.962 1.00 90.38 121 LYS A O 1
ATOM 983 N N . LEU A 1 122 ? -10.425 -14.012 26.920 1.00 85.50 122 LEU A N 1
ATOM 984 C CA . LEU A 1 122 ? -10.357 -13.207 25.694 1.00 85.50 122 LEU A CA 1
ATOM 985 C C . LEU A 1 122 ? -8.987 -13.276 25.000 1.00 85.50 122 LEU A C 1
ATOM 987 O O . LEU A 1 122 ? -8.917 -13.258 23.778 1.00 85.50 122 LEU A O 1
ATOM 991 N N . SER A 1 123 ? -7.904 -13.399 25.767 1.00 86.12 123 SER A N 1
ATOM 992 C CA . SER A 1 123 ? -6.543 -13.531 25.233 1.00 86.12 123 SER A CA 1
ATOM 993 C C . SER A 1 123 ? -6.301 -14.834 24.464 1.00 86.12 123 SER A C 1
ATOM 995 O O . SER A 1 123 ? -5.356 -14.906 23.693 1.00 86.12 123 SER A O 1
ATOM 997 N N . GLU A 1 124 ? -7.122 -15.861 24.686 1.00 87.69 124 GLU A N 1
ATOM 998 C CA . GLU A 1 124 ? -6.978 -17.200 24.093 1.00 87.69 124 GLU A CA 1
ATOM 999 C C . GLU A 1 124 ? -7.936 -17.420 22.909 1.00 87.69 124 GLU A C 1
ATOM 1001 O O . GLU A 1 124 ? -7.880 -18.458 22.248 1.00 87.69 124 GLU A O 1
ATOM 1006 N N . LEU A 1 125 ? -8.829 -16.456 22.645 1.00 87.69 125 LEU A N 1
ATOM 1007 C CA . LEU A 1 125 ? -9.840 -16.534 21.587 1.00 87.69 125 LEU A CA 1
ATOM 1008 C C . LEU A 1 125 ? -9.221 -16.490 20.185 1.00 87.69 125 LEU A C 1
ATOM 1010 O O . LEU A 1 125 ? -9.749 -17.118 19.267 1.00 87.69 125 LEU A O 1
ATOM 1014 N N . VAL A 1 126 ? -8.122 -15.748 20.020 1.00 85.81 126 VAL A N 1
ATOM 1015 C CA . VAL A 1 126 ? -7.414 -15.571 18.747 1.00 85.81 126 VAL A CA 1
ATOM 1016 C C . VAL A 1 126 ? -5.912 -15.512 19.012 1.00 85.81 126 VAL A C 1
ATOM 1018 O O . VAL A 1 126 ? -5.461 -14.697 19.815 1.00 85.81 126 VAL A O 1
ATOM 1021 N N . ASP A 1 127 ? -5.131 -16.330 18.304 1.00 81.50 127 ASP A N 1
ATOM 1022 C CA . ASP A 1 127 ? -3.669 -16.235 18.335 1.00 81.50 127 ASP A CA 1
ATOM 1023 C C . ASP A 1 127 ? -3.182 -15.171 17.341 1.00 81.50 127 ASP A C 1
ATOM 1025 O O . ASP A 1 127 ? -3.106 -15.392 16.131 1.00 81.50 127 ASP A O 1
ATOM 1029 N N . LEU A 1 128 ? -2.859 -13.991 17.870 1.00 75.44 128 LEU A N 1
ATOM 1030 C CA . LEU A 1 128 ? -2.354 -12.851 17.098 1.00 75.44 128 LEU A CA 1
ATOM 1031 C C . LEU A 1 128 ? -0.883 -13.011 16.672 1.00 75.44 128 LEU A C 1
ATOM 1033 O O . LEU A 1 128 ? -0.357 -12.154 15.965 1.00 75.44 128 LEU A O 1
ATOM 1037 N N . SER A 1 129 ? -0.209 -14.083 17.100 1.00 73.56 129 SER A N 1
ATOM 1038 C CA . SER A 1 129 ? 1.207 -14.335 16.806 1.00 73.56 129 SER A CA 1
ATOM 1039 C C . SER A 1 129 ? 1.411 -15.041 15.462 1.00 73.56 129 SER A C 1
ATOM 1041 O O . SER A 1 129 ? 2.475 -14.918 14.856 1.00 73.56 129 SER A O 1
ATOM 1043 N N . LEU A 1 130 ? 0.410 -15.802 15.004 1.00 64.25 130 LEU A N 1
ATOM 1044 C CA . LEU A 1 130 ? 0.521 -16.701 13.849 1.00 64.25 130 LEU A CA 1
ATOM 1045 C C . LEU A 1 130 ? 0.296 -16.007 12.504 1.00 64.25 130 LEU A C 1
ATOM 1047 O O . LEU A 1 130 ? 0.893 -16.402 11.503 1.00 64.25 130 LEU A O 1
ATOM 1051 N N . GLU A 1 131 ? -0.543 -14.972 12.460 1.00 64.19 131 GLU A N 1
ATOM 1052 C CA . GLU A 1 131 ? -0.803 -14.208 11.241 1.00 64.19 131 GLU A CA 1
ATOM 1053 C C . GLU A 1 131 ? -0.723 -12.707 11.518 1.00 64.19 131 GLU A C 1
ATOM 1055 O O . GLU A 1 131 ? -1.384 -12.177 12.409 1.00 64.19 131 GLU A O 1
ATOM 1060 N N . VAL A 1 132 ? 0.087 -12.010 10.713 1.00 65.31 132 VAL A N 1
ATOM 1061 C CA . VAL A 1 132 ? 0.175 -10.545 10.703 1.00 65.31 132 VAL A CA 1
ATOM 1062 C C . VAL A 1 132 ? -1.121 -10.003 10.099 1.00 65.31 132 VAL A C 1
ATOM 1064 O O . VAL A 1 132 ? -1.202 -9.725 8.903 1.00 65.31 132 VAL A O 1
ATOM 1067 N N . LEU A 1 133 ? -2.168 -9.921 10.916 1.00 68.44 133 LEU A N 1
ATOM 1068 C CA . LEU A 1 133 ? -3.419 -9.290 10.534 1.00 68.44 133 LEU A CA 1
ATOM 1069 C C . LEU A 1 133 ? -3.264 -7.781 10.690 1.00 68.44 133 LEU A C 1
ATOM 1071 O O . LEU A 1 133 ? -3.207 -7.265 11.806 1.00 68.44 133 LEU A O 1
ATOM 1075 N N . GLU A 1 134 ? -3.207 -7.062 9.571 1.00 70.06 134 GLU A N 1
ATOM 1076 C CA . GLU A 1 134 ? -3.346 -5.612 9.630 1.00 70.06 134 GLU A CA 1
ATOM 1077 C C . GLU A 1 134 ? -4.772 -5.262 10.082 1.00 70.06 134 GLU A C 1
ATOM 1079 O O . GLU A 1 134 ? -5.745 -5.733 9.479 1.00 70.06 134 GLU A O 1
ATOM 1084 N N . PRO A 1 135 ? -4.929 -4.443 11.134 1.00 75.62 135 PRO A N 1
ATOM 1085 C CA . PRO A 1 135 ? -6.238 -3.950 11.516 1.00 75.62 135 PRO A CA 1
ATOM 1086 C C . PRO A 1 135 ? -6.843 -3.111 10.376 1.00 75.62 135 PRO A C 1
ATOM 1088 O O . PRO A 1 135 ? -6.109 -2.438 9.651 1.00 75.62 135 PRO A O 1
ATOM 1091 N N . PRO A 1 136 ? -8.184 -3.061 10.240 1.00 79.38 136 PRO A N 1
ATOM 1092 C CA . PRO A 1 136 ? -8.856 -2.273 9.202 1.00 79.38 136 PRO A CA 1
ATOM 1093 C C . PRO A 1 136 ? -8.364 -0.823 9.129 1.00 79.38 136 PRO A C 1
ATOM 1095 O O . PRO A 1 136 ? -8.222 -0.262 8.047 1.00 79.38 136 PRO A O 1
ATOM 1098 N N . LEU A 1 137 ? -8.030 -0.242 10.283 1.00 80.50 137 LEU A N 1
ATOM 1099 C CA . LEU A 1 137 ? -7.533 1.124 10.403 1.00 80.50 137 LEU A CA 1
ATOM 1100 C C . LEU A 1 137 ? -6.211 1.364 9.653 1.00 80.50 137 LEU A C 1
ATOM 1102 O O . LEU A 1 137 ? -5.981 2.470 9.179 1.00 80.50 137 LEU A O 1
ATOM 1106 N N . THR A 1 138 ? -5.345 0.353 9.544 1.00 80.12 138 THR A N 1
ATOM 1107 C CA . THR A 1 138 ? -4.036 0.483 8.885 1.00 80.12 138 THR A CA 1
ATOM 1108 C C . THR A 1 138 ? -4.058 0.073 7.418 1.00 80.12 138 THR A C 1
ATOM 1110 O O . THR A 1 138 ? -3.094 0.339 6.711 1.00 80.12 138 THR A O 1
ATOM 1113 N N . THR A 1 139 ? -5.151 -0.525 6.931 1.00 76.19 139 THR A N 1
ATOM 1114 C CA . THR A 1 139 ? -5.238 -1.042 5.551 1.00 76.19 139 THR A CA 1
ATOM 1115 C C . THR A 1 139 ? -5.116 0.036 4.470 1.00 76.19 139 THR A C 1
ATOM 1117 O O . THR A 1 139 ? -4.616 -0.239 3.378 1.00 76.19 139 THR A O 1
ATOM 1120 N N . SER A 1 140 ? -5.559 1.264 4.754 1.00 82.50 140 SER A N 1
ATOM 1121 C CA . SER A 1 140 ? -5.466 2.406 3.837 1.00 82.50 140 SER A CA 1
ATOM 1122 C C . SER A 1 140 ? -4.125 3.138 3.904 1.00 82.50 140 SER A C 1
ATOM 1124 O O . SER A 1 140 ? -3.865 3.989 3.054 1.00 82.50 140 SER A O 1
ATOM 1126 N N . LEU A 1 141 ? -3.279 2.824 4.889 1.00 84.88 141 LEU A N 1
ATOM 1127 C CA . LEU A 1 141 ? -2.040 3.546 5.146 1.00 84.88 141 LEU A CA 1
ATOM 1128 C C . LEU A 1 141 ? -0.874 2.962 4.349 1.00 84.88 141 LEU A C 1
ATOM 1130 O O . LEU A 1 141 ? -0.714 1.752 4.176 1.00 84.88 141 LEU A O 1
ATOM 1134 N N . THR A 1 142 ? -0.008 3.844 3.874 1.00 86.25 142 THR A N 1
ATOM 1135 C CA . THR A 1 142 ? 1.260 3.472 3.255 1.00 86.25 142 THR A CA 1
ATOM 1136 C C . THR A 1 142 ? 2.285 3.065 4.312 1.00 86.25 142 THR A C 1
ATOM 1138 O O . THR A 1 142 ? 2.272 3.514 5.458 1.00 86.25 142 THR A O 1
ATOM 1141 N N . SER A 1 143 ? 3.274 2.259 3.917 1.00 85.31 143 SER A N 1
ATOM 1142 C CA . SER A 1 143 ? 4.352 1.823 4.818 1.00 85.31 143 SER A CA 1
ATOM 1143 C C . SER A 1 143 ? 5.215 2.972 5.360 1.00 85.31 143 SER A C 1
ATOM 1145 O O . SER A 1 143 ? 5.994 2.771 6.291 1.00 85.31 143 SER A O 1
ATOM 1147 N N . GLN A 1 144 ? 5.152 4.157 4.749 1.00 85.50 144 GLN A N 1
ATOM 1148 C CA . GLN A 1 144 ? 5.814 5.357 5.257 1.00 85.50 144 GLN A CA 1
ATOM 1149 C C . GLN A 1 144 ? 4.962 6.032 6.336 1.00 85.50 144 GLN A C 1
ATOM 1151 O O . GLN A 1 144 ? 5.483 6.344 7.399 1.00 85.50 144 GLN A O 1
ATOM 1156 N N . GLU A 1 145 ? 3.652 6.155 6.125 1.00 87.12 145 GLU A N 1
ATOM 1157 C CA . GLU A 1 145 ? 2.721 6.666 7.141 1.00 87.12 145 GLU A CA 1
ATOM 1158 C C . GLU A 1 145 ? 2.709 5.787 8.397 1.00 87.12 145 GLU A C 1
ATOM 1160 O O . GLU A 1 145 ? 2.721 6.308 9.508 1.00 87.12 145 GLU A O 1
ATOM 1165 N N . LEU A 1 146 ? 2.798 4.462 8.243 1.00 86.62 146 LEU A N 1
ATOM 1166 C CA . LEU A 1 146 ? 2.934 3.540 9.378 1.00 86.62 146 LEU A CA 1
ATOM 1167 C C . LEU A 1 146 ? 4.222 3.774 10.182 1.00 86.62 146 LEU A C 1
ATOM 1169 O O . LEU A 1 146 ? 4.214 3.674 11.408 1.00 86.62 146 LEU A O 1
ATOM 1173 N N . ARG A 1 147 ? 5.332 4.105 9.509 1.00 89.81 147 ARG A N 1
ATOM 1174 C CA . ARG A 1 147 ? 6.592 4.462 10.182 1.00 89.81 147 ARG A CA 1
ATOM 1175 C C . ARG A 1 147 ? 6.469 5.793 10.913 1.00 89.81 147 ARG A C 1
ATOM 1177 O O . ARG A 1 147 ? 6.859 5.870 12.072 1.00 89.81 147 ARG A O 1
ATOM 1184 N N . ASN A 1 148 ? 5.825 6.777 10.293 1.00 91.19 148 ASN A N 1
ATOM 1185 C CA . ASN A 1 148 ? 5.562 8.067 10.923 1.00 91.19 148 ASN A CA 1
ATOM 1186 C C . ASN A 1 148 ? 4.671 7.919 12.167 1.00 91.19 148 ASN A C 1
ATOM 1188 O O . ASN A 1 148 ? 4.953 8.528 13.188 1.00 91.19 148 ASN A O 1
ATOM 1192 N N . LEU A 1 149 ? 3.640 7.067 12.139 1.00 88.19 149 LEU A N 1
ATOM 1193 C CA . LEU A 1 149 ? 2.802 6.793 13.318 1.00 88.19 149 LEU A CA 1
ATOM 1194 C C . LEU A 1 149 ? 3.570 6.107 14.455 1.00 88.19 149 LEU A C 1
ATOM 1196 O O . LEU A 1 149 ? 3.243 6.302 15.624 1.00 88.19 149 LEU A O 1
ATOM 1200 N N . LYS A 1 150 ? 4.588 5.305 14.121 1.00 88.38 150 LYS A N 1
ATOM 1201 C CA . LYS A 1 150 ? 5.479 4.690 15.111 1.00 88.38 150 LYS A CA 1
ATOM 1202 C C . LYS A 1 150 ? 6.409 5.723 15.754 1.00 88.38 150 LYS A C 1
ATOM 1204 O O . LYS A 1 150 ? 6.659 5.639 16.952 1.00 88.38 150 LYS A O 1
ATOM 1209 N N . GLU A 1 151 ? 6.931 6.660 14.965 1.00 92.44 151 GLU A N 1
ATOM 1210 C CA . GLU A 1 151 ? 7.848 7.713 15.427 1.00 92.44 151 GLU A CA 1
ATOM 1211 C C . GLU A 1 151 ? 7.121 8.823 16.192 1.00 92.44 151 GLU A C 1
ATOM 1213 O O . GLU A 1 151 ? 7.595 9.289 17.226 1.00 92.44 151 GLU A O 1
ATOM 1218 N N . THR A 1 152 ? 5.942 9.210 15.715 1.00 91.94 152 THR A N 1
ATOM 1219 C CA . THR A 1 152 ? 5.071 10.204 16.338 1.00 91.94 152 THR A CA 1
ATOM 1220 C C . THR A 1 152 ? 3.702 9.584 16.603 1.00 91.94 152 THR A C 1
ATOM 1222 O O . THR A 1 152 ? 2.820 9.642 15.740 1.00 91.94 152 THR A O 1
ATOM 1225 N N . PRO A 1 153 ? 3.500 8.985 17.791 1.00 88.56 153 PRO A N 1
ATOM 1226 C CA . PRO A 1 153 ? 2.197 8.482 18.192 1.00 88.56 153 PRO A CA 1
ATOM 1227 C C . PRO A 1 153 ? 1.166 9.611 18.206 1.00 88.56 153 PRO A C 1
ATOM 1229 O O . PRO A 1 153 ? 1.450 10.729 18.644 1.00 88.56 153 PRO A O 1
ATOM 1232 N N . MET A 1 154 ? -0.053 9.315 17.756 1.00 85.44 154 MET A N 1
ATOM 1233 C CA . MET A 1 154 ? -1.162 10.263 17.826 1.00 85.44 154 MET A CA 1
ATOM 1234 C C . MET A 1 154 ? -1.434 10.651 19.286 1.00 85.44 154 MET A C 1
ATOM 1236 O O . MET A 1 154 ? -1.626 9.785 20.140 1.00 85.44 154 MET A O 1
ATOM 1240 N N . GLN A 1 155 ? -1.481 11.952 19.575 1.00 87.88 155 GLN A N 1
ATOM 1241 C CA . GLN A 1 155 ? -1.859 12.444 20.898 1.00 87.88 155 GLN A CA 1
ATOM 1242 C C . GLN A 1 155 ? -3.377 12.391 21.040 1.00 87.88 155 GLN A C 1
ATOM 1244 O O . GLN A 1 155 ? -4.104 13.140 20.389 1.00 87.88 155 GLN A O 1
ATOM 1249 N N . VAL A 1 156 ? -3.858 11.485 21.886 1.00 85.81 156 VAL A N 1
ATOM 1250 C CA . VAL A 1 156 ? -5.286 11.350 22.173 1.00 85.81 156 VAL A CA 1
ATOM 1251 C C . VAL A 1 156 ? -5.610 12.165 23.428 1.00 85.81 156 VAL A C 1
ATOM 1253 O O . VAL A 1 156 ? -4.906 12.022 24.432 1.00 85.81 156 VAL A O 1
ATOM 1256 N N . PRO A 1 157 ? -6.660 13.008 23.416 1.00 88.25 157 PRO A N 1
ATOM 1257 C CA . PRO A 1 157 ? -7.128 13.677 24.623 1.00 88.25 157 PRO A CA 1
ATOM 1258 C C . PRO A 1 157 ? -7.462 12.657 25.712 1.00 88.25 157 PRO A C 1
ATOM 1260 O O . PRO A 1 157 ? -7.911 11.545 25.425 1.00 88.25 157 PRO A O 1
ATOM 1263 N N . LYS A 1 158 ? -7.301 13.043 26.980 1.00 87.25 158 LYS A N 1
ATOM 1264 C CA . LYS A 1 158 ? -7.762 12.216 28.097 1.00 87.25 158 LYS A CA 1
ATOM 1265 C C . LYS A 1 158 ? -9.289 12.251 28.146 1.00 87.25 158 LYS A C 1
ATOM 1267 O O . LYS A 1 158 ? -9.882 13.107 28.796 1.00 87.25 158 LYS A O 1
ATOM 1272 N N . TRP A 1 159 ? -9.921 11.327 27.437 1.00 84.38 159 TRP A N 1
ATOM 1273 C CA . TRP A 1 159 ? -11.361 11.134 27.506 1.00 84.38 159 TRP A CA 1
ATOM 1274 C C . TRP A 1 159 ? -11.741 10.589 28.885 1.00 84.38 159 TRP A C 1
ATOM 1276 O O . TRP A 1 159 ? -11.089 9.689 29.419 1.00 84.38 159 TRP A O 1
ATOM 1286 N N . LEU A 1 160 ? -12.790 11.147 29.485 1.00 83.69 160 LEU A N 1
ATOM 1287 C CA . LEU A 1 160 ? -13.338 10.636 30.736 1.00 83.69 160 LEU A CA 1
ATOM 1288 C C . LEU A 1 160 ? -14.180 9.394 30.424 1.00 83.69 160 LEU A C 1
ATOM 1290 O O . LEU A 1 160 ? -15.320 9.506 29.985 1.00 83.69 160 LEU A O 1
ATOM 1294 N N . SER A 1 161 ? -13.616 8.210 30.646 1.00 74.25 161 SER A N 1
ATOM 1295 C CA . SER A 1 161 ? -14.292 6.929 30.385 1.00 74.25 161 SER A CA 1
ATOM 1296 C C . SER A 1 161 ? -15.395 6.591 31.400 1.00 74.25 161 SER A C 1
ATOM 1298 O O . SER A 1 161 ? -16.218 5.723 31.137 1.00 74.25 161 SER A O 1
ATOM 1300 N N . HIS A 1 162 ? -15.427 7.283 32.545 1.00 83.75 162 HIS A N 1
ATOM 1301 C CA . HIS A 1 162 ? -16.323 7.014 33.681 1.00 83.75 162 HIS A CA 1
ATOM 1302 C C . HIS A 1 162 ? -17.297 8.165 33.946 1.00 83.75 162 HIS A C 1
ATOM 1304 O O . HIS A 1 162 ? -17.576 8.524 35.089 1.00 83.75 162 HIS A O 1
ATOM 1310 N N . THR A 1 163 ? -17.779 8.823 32.893 1.00 91.25 163 THR A N 1
ATOM 1311 C CA . THR A 1 163 ? -18.864 9.785 33.080 1.00 91.25 163 THR A CA 1
ATOM 1312 C C . THR A 1 163 ? -20.159 9.039 33.382 1.00 91.25 163 THR A C 1
ATOM 1314 O O . THR A 1 163 ? -20.426 7.959 32.854 1.00 91.25 163 THR A O 1
ATOM 1317 N N . GLN A 1 164 ? -21.016 9.652 34.197 1.00 93.19 164 GLN A N 1
ATOM 1318 C CA . GLN A 1 164 ? -22.321 9.083 34.533 1.00 93.19 164 GLN A CA 1
ATOM 1319 C C . GLN A 1 164 ? -23.171 8.784 33.283 1.00 93.19 164 GLN A C 1
ATOM 1321 O O . GLN A 1 164 ? -23.958 7.840 33.276 1.00 93.19 164 GLN A O 1
ATOM 1326 N N . SER A 1 165 ? -23.021 9.577 32.218 1.00 92.75 165 SER A N 1
ATOM 1327 C CA . SER A 1 165 ? -23.709 9.339 30.947 1.00 92.75 165 SER A CA 1
ATOM 1328 C C . SER A 1 165 ? -23.231 8.060 30.258 1.00 92.75 165 SER A C 1
ATOM 1330 O O . SER A 1 165 ? -24.069 7.295 29.781 1.00 92.75 165 SER A O 1
ATOM 1332 N N . VAL A 1 166 ? -21.919 7.794 30.247 1.00 91.88 166 VAL A N 1
ATOM 1333 C CA . VAL A 1 166 ? -21.347 6.558 29.692 1.00 91.88 166 VAL A CA 1
ATOM 1334 C C . VAL A 1 166 ? -21.832 5.348 30.485 1.00 91.88 166 VAL A C 1
ATOM 1336 O O . VAL A 1 166 ? -22.318 4.395 29.883 1.00 91.88 166 VAL A O 1
ATOM 1339 N N . GLU A 1 167 ? -21.806 5.401 31.818 1.00 94.44 167 GLU A N 1
ATOM 1340 C CA . GLU A 1 167 ? -22.267 4.278 32.646 1.00 94.44 167 GLU A CA 1
ATOM 1341 C C . GLU A 1 167 ? -23.763 3.989 32.475 1.00 94.44 167 GLU A C 1
ATOM 1343 O O . GLU A 1 167 ? -24.159 2.831 32.323 1.00 94.44 167 GLU A O 1
ATOM 1348 N N . ARG A 1 168 ? -24.607 5.031 32.420 1.00 95.06 168 ARG A N 1
ATOM 1349 C CA . ARG A 1 168 ? -26.038 4.869 32.114 1.00 95.06 168 ARG A CA 1
ATOM 1350 C C . ARG A 1 168 ? -26.252 4.248 30.737 1.00 95.06 168 ARG A C 1
ATOM 1352 O O . ARG A 1 168 ? -27.104 3.376 30.604 1.00 95.06 168 ARG A O 1
ATOM 1359 N N . CYS A 1 169 ? -25.483 4.671 29.733 1.00 93.44 169 CYS A N 1
ATOM 1360 C CA . CYS A 1 169 ? -25.562 4.117 28.383 1.00 93.44 169 CYS A CA 1
ATOM 1361 C C . CYS A 1 169 ? -25.192 2.628 28.367 1.00 93.44 169 CYS A C 1
ATOM 1363 O O . CYS A 1 169 ? -25.979 1.812 27.892 1.00 93.44 169 CYS A O 1
ATOM 1365 N N . VAL A 1 170 ? -24.051 2.258 28.961 1.00 92.88 170 VAL A N 1
ATOM 1366 C CA . VAL A 1 170 ? -23.606 0.857 29.062 1.00 92.88 170 VAL A CA 1
ATOM 1367 C C . VAL A 1 170 ? -24.653 0.006 29.776 1.00 92.88 170 VAL A C 1
ATOM 1369 O O . VAL A 1 170 ? -24.987 -1.074 29.292 1.00 92.88 170 VAL A O 1
ATOM 1372 N N . LYS A 1 171 ? -25.226 0.502 30.879 1.00 95.19 171 LYS A N 1
ATOM 1373 C CA . LYS A 1 171 ? -26.298 -0.187 31.603 1.00 95.19 171 LYS A CA 1
ATOM 1374 C C . LYS A 1 171 ? -27.523 -0.429 30.716 1.00 95.19 171 LYS A C 1
ATOM 1376 O O . LYS A 1 171 ? -27.924 -1.578 30.569 1.00 95.19 171 LYS A O 1
ATOM 1381 N N . MET A 1 172 ? -28.066 0.615 30.084 1.00 95.31 172 MET A N 1
ATOM 1382 C CA . MET A 1 172 ? -29.248 0.494 29.218 1.00 95.31 172 MET A CA 1
ATOM 1383 C C . MET A 1 172 ? -29.015 -0.466 28.045 1.00 95.31 172 MET A C 1
ATOM 1385 O O . MET A 1 172 ? -29.872 -1.293 27.750 1.00 95.31 172 MET A O 1
ATOM 1389 N N . VAL A 1 173 ? -27.852 -0.388 27.388 1.00 93.88 173 VAL A N 1
ATOM 1390 C CA . VAL A 1 173 ? -27.504 -1.283 26.271 1.00 93.88 173 VAL A CA 1
ATOM 1391 C C . VAL A 1 173 ? -27.374 -2.728 26.750 1.00 93.88 173 VAL A C 1
ATOM 1393 O O . VAL A 1 173 ? -27.841 -3.636 26.069 1.00 93.88 173 VAL A O 1
ATOM 1396 N N . THR A 1 174 ? -26.788 -2.951 27.927 1.00 92.19 174 THR A N 1
ATOM 1397 C CA . THR A 1 174 ? -26.644 -4.296 28.505 1.00 92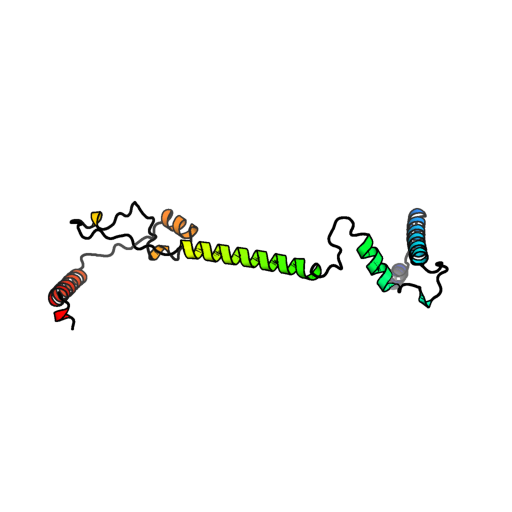.19 174 THR A CA 1
ATOM 1398 C C . THR A 1 174 ? -28.001 -4.885 28.895 1.00 92.19 174 THR A C 1
ATOM 1400 O O . THR A 1 174 ? -28.274 -6.042 28.587 1.00 92.19 174 THR A O 1
ATOM 1403 N N . GLU A 1 175 ? -28.877 -4.090 29.515 1.00 91.69 175 GLU A N 1
ATOM 1404 C CA . GLU A 1 175 ? -30.248 -4.491 29.859 1.00 91.69 175 GLU A CA 1
ATOM 1405 C C . GLU A 1 175 ? -31.065 -4.831 28.603 1.00 91.69 175 GLU A C 1
ATOM 1407 O O . GLU A 1 175 ? -31.696 -5.888 28.540 1.00 91.69 175 GLU A O 1
ATOM 1412 N N . ALA A 1 176 ? -30.990 -3.988 27.568 1.00 89.31 176 ALA A N 1
ATOM 1413 C CA . ALA A 1 176 ? -31.652 -4.232 26.289 1.00 89.31 176 ALA A CA 1
ATOM 1414 C C . ALA A 1 176 ? -31.106 -5.488 25.586 1.00 89.31 176 ALA A C 1
ATOM 1416 O O . ALA A 1 176 ? -31.878 -6.332 25.132 1.00 89.31 176 ALA A O 1
ATOM 1417 N N . ALA A 1 177 ? -29.782 -5.657 25.536 1.00 85.75 177 ALA A N 1
ATOM 1418 C CA . ALA A 1 177 ? -29.147 -6.827 24.932 1.00 85.75 177 ALA A CA 1
ATOM 1419 C C . ALA A 1 177 ? -29.497 -8.127 25.673 1.00 85.75 177 ALA A C 1
ATOM 1421 O O . ALA A 1 177 ? -29.711 -9.155 25.030 1.00 85.75 177 ALA A O 1
ATOM 1422 N N . GLY A 1 178 ? -29.604 -8.079 27.005 1.00 82.31 178 GLY A N 1
ATOM 1423 C CA . GLY A 1 178 ? -30.071 -9.201 27.819 1.00 82.31 178 GLY A CA 1
ATOM 1424 C C . GLY A 1 178 ? -31.531 -9.572 27.541 1.00 82.31 178 GLY A C 1
ATOM 1425 O O . GLY A 1 178 ? -31.884 -10.749 27.579 1.00 82.31 178 GLY A O 1
ATOM 1426 N N . HIS A 1 179 ? -32.379 -8.597 27.201 1.00 80.62 179 HIS A N 1
ATOM 1427 C CA . HIS A 1 179 ? -33.779 -8.854 26.859 1.00 80.62 179 HIS A CA 1
ATOM 1428 C C . HIS A 1 179 ? -33.938 -9.565 25.500 1.00 80.62 179 HIS A C 1
ATOM 1430 O O . HIS A 1 179 ? -34.768 -10.467 25.368 1.00 80.62 179 HIS A O 1
ATOM 1436 N N . VAL A 1 180 ? -33.085 -9.218 24.528 1.00 73.19 180 VAL A N 1
ATOM 1437 C CA . VAL A 1 180 ? -33.089 -9.705 23.128 1.00 73.19 180 VAL A CA 1
ATOM 1438 C C . VAL A 1 180 ? -32.184 -10.942 22.932 1.00 73.19 180 VAL A C 1
ATOM 1440 O O . VAL A 1 180 ? -31.744 -11.279 21.825 1.00 73.19 180 VAL A O 1
ATOM 1443 N N . TYR A 1 181 ? -31.863 -11.650 24.017 1.00 59.25 181 TYR A N 1
ATOM 1444 C CA . TYR A 1 181 ? -30.990 -12.819 23.966 1.00 59.25 181 TYR A CA 1
ATOM 1445 C C . TYR A 1 181 ? -31.768 -14.086 23.570 1.00 59.25 181 TYR A C 1
ATOM 1447 O O . TYR A 1 181 ? -32.199 -14.856 24.422 1.00 59.25 181 TYR A O 1
ATOM 1455 N N . SER A 1 182 ? -32.035 -14.250 22.270 1.00 60.22 182 SER A N 1
ATOM 1456 C CA . SER A 1 182 ? -32.451 -15.483 21.556 1.00 60.22 182 SER A CA 1
ATOM 1457 C C . SER A 1 182 ? -32.975 -15.107 20.162 1.00 60.22 182 SER A C 1
ATOM 1459 O O . SER A 1 182 ? -33.427 -13.981 19.959 1.00 60.22 182 SER A O 1
ATOM 1461 N N . HIS A 1 183 ? -32.913 -16.023 19.186 1.00 63.62 183 HIS A N 1
ATOM 1462 C CA . HIS A 1 183 ? -33.480 -15.782 17.848 1.00 63.62 183 HIS A CA 1
ATOM 1463 C C . HIS A 1 183 ? -34.998 -15.544 17.911 1.00 63.62 183 HIS A C 1
ATOM 1465 O O . HIS A 1 183 ? -35.497 -14.647 17.243 1.00 63.62 183 HIS A O 1
ATOM 1471 N N . GLU A 1 184 ? -35.690 -16.273 18.789 1.00 64.94 184 GLU A N 1
ATOM 1472 C CA . GLU A 1 184 ? -37.144 -16.203 19.003 1.00 64.94 184 GLU A CA 1
ATOM 1473 C C . GLU A 1 184 ? -37.641 -14.851 19.532 1.00 64.94 184 GLU A C 1
ATOM 1475 O O . GLU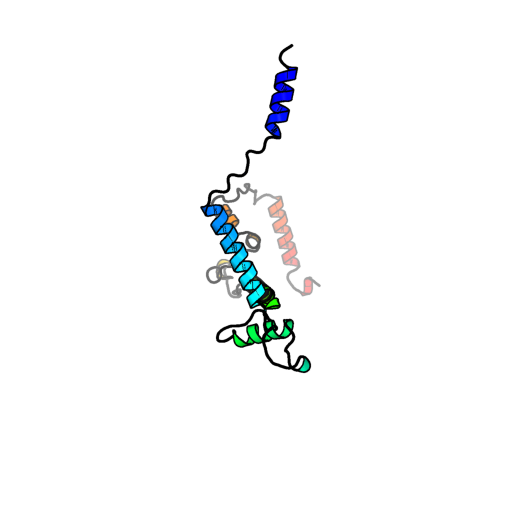 A 1 184 ? -38.815 -14.543 19.391 1.00 64.94 184 GLU A O 1
ATOM 1480 N N . ARG A 1 185 ? -36.774 -14.047 20.162 1.00 66.19 185 ARG A N 1
ATOM 1481 C CA . ARG A 1 185 ? -37.118 -12.705 20.669 1.00 66.19 185 ARG A CA 1
ATOM 1482 C C . ARG A 1 185 ? -36.674 -11.570 19.744 1.00 66.19 185 ARG A C 1
ATOM 1484 O O . ARG A 1 185 ? -36.840 -10.404 20.097 1.00 66.19 185 ARG A O 1
ATOM 1491 N N . ARG A 1 186 ? -36.019 -11.902 18.626 1.00 63.38 186 ARG A N 1
ATOM 1492 C CA . ARG A 1 186 ? -35.565 -10.941 17.606 1.00 63.38 186 ARG A CA 1
ATOM 1493 C C . ARG A 1 186 ? -36.533 -10.816 16.431 1.00 63.38 186 ARG A C 1
ATOM 1495 O O . ARG A 1 186 ? -36.509 -9.769 15.791 1.00 63.38 186 ARG A O 1
ATOM 1502 N N . GLU A 1 187 ? -37.301 -11.868 16.157 1.00 55.41 187 GLU A N 1
ATOM 1503 C CA . GLU A 1 187 ? -38.407 -11.918 15.184 1.00 55.41 187 GLU A CA 1
ATOM 1504 C C . GLU A 1 187 ? -39.724 -11.537 15.874 1.00 55.41 187 GLU A C 1
ATOM 1506 O O . GLU A 1 187 ? -40.534 -10.826 15.240 1.00 55.41 187 GLU A O 1
#

Radius of gyration: 44.09 Å; chains: 1; bounding box: 80×90×107 Å

Foldseek 3Di:
DPVVVVVVVVVVVVPDDDPPPCDPVNVVVVVVVVVVVVVVVVVLDPVPDPDDPVPDDDSVVVVVVVQVVVVPDDDGCPDPCNVCVVVVVVVVVVVVVVVVVVVVVVVLDADDFDADPPDPDPPRRGDCPPDVGDDPVCSPPDPVVVVVCVVPPDDDPPDDCDDPVNVVVVVVVVVVCVQCPDPVSVD

pLDDT: mean 75.85, std 11.78, range [53.0, 95.31]

Organism: Homarus americanus (NCBI:txid6706)